Protein AF-A0A967A5Z7-F1 (afdb_monomer)

Mean predicted aligned error: 4.68 Å

Structure (mmCIF, N/CA/C/O backbone):
data_AF-A0A967A5Z7-F1
#
_entry.id   AF-A0A967A5Z7-F1
#
loop_
_atom_site.group_PDB
_atom_site.id
_atom_site.type_symbol
_atom_site.label_atom_id
_atom_site.label_alt_id
_atom_site.label_comp_id
_atom_site.label_asym_id
_atom_site.label_entity_id
_atom_site.label_seq_id
_atom_site.pdbx_PDB_ins_code
_atom_site.Cartn_x
_atom_site.Cartn_y
_atom_site.Cartn_z
_atom_site.occupancy
_atom_site.B_iso_or_equiv
_atom_site.auth_seq_id
_atom_site.auth_comp_id
_atom_site.auth_asym_id
_atom_site.auth_atom_id
_atom_site.pdbx_PDB_model_num
ATOM 1 N N . MET A 1 1 ? -5.775 8.550 -1.256 1.00 71.62 1 MET A N 1
ATOM 2 C CA . MET A 1 1 ? -5.496 9.718 -2.131 1.00 71.62 1 MET A CA 1
ATOM 3 C C . MET A 1 1 ? -6.240 9.570 -3.456 1.00 71.62 1 MET A C 1
ATOM 5 O O . MET A 1 1 ? -6.875 8.542 -3.654 1.00 71.62 1 MET A O 1
ATOM 9 N N . ALA A 1 2 ? -6.219 10.572 -4.345 1.00 85.00 2 ALA A N 1
ATOM 10 C CA . ALA A 1 2 ? -6.749 10.389 -5.697 1.00 85.00 2 ALA A CA 1
ATOM 11 C C . ALA A 1 2 ? -5.821 9.444 -6.473 1.00 85.00 2 ALA A C 1
ATOM 13 O O . ALA A 1 2 ? -4.647 9.745 -6.665 1.00 85.00 2 ALA A O 1
ATOM 14 N N . THR A 1 3 ? -6.349 8.295 -6.881 1.00 93.69 3 THR A N 1
ATOM 15 C CA . THR A 1 3 ? -5.634 7.295 -7.673 1.00 93.69 3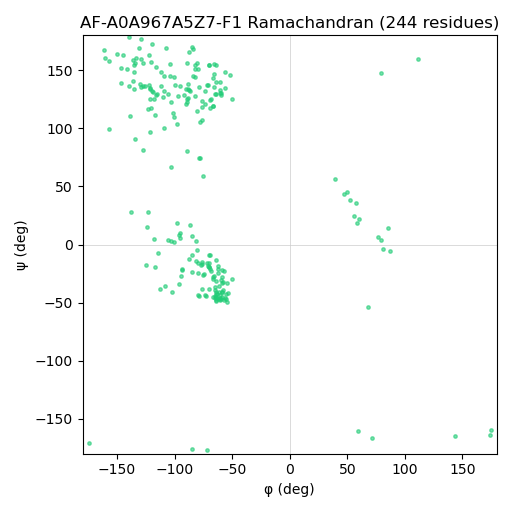 THR A CA 1
ATOM 16 C C . THR A 1 3 ? -6.353 7.129 -9.000 1.00 93.69 3 THR A C 1
ATOM 18 O O . THR A 1 3 ? -7.573 6.952 -9.024 1.00 93.69 3 THR A O 1
ATOM 21 N N . GLN A 1 4 ? -5.610 7.177 -10.102 1.00 97.94 4 GLN A N 1
ATOM 22 C CA . GLN A 1 4 ? -6.158 6.924 -11.428 1.00 97.94 4 GLN A CA 1
ATOM 23 C C . GLN A 1 4 ? -6.057 5.434 -11.755 1.00 97.94 4 GLN A C 1
ATOM 25 O O . GLN A 1 4 ? -4.967 4.870 -11.798 1.00 97.94 4 GLN A O 1
ATOM 30 N N . TRP A 1 5 ? -7.189 4.785 -12.021 1.00 98.12 5 TRP A N 1
ATOM 31 C CA . TRP A 1 5 ? -7.183 3.414 -12.522 1.00 98.12 5 TRP A CA 1
ATOM 32 C C . TRP A 1 5 ? -6.805 3.392 -14.008 1.00 98.12 5 TRP A C 1
ATOM 34 O O . TRP A 1 5 ? -7.516 3.952 -14.842 1.00 98.12 5 TRP A O 1
ATOM 44 N N . ILE A 1 6 ? -5.697 2.726 -14.329 1.00 98.44 6 ILE A N 1
ATOM 45 C CA . ILE A 1 6 ? -5.220 2.494 -15.700 1.00 98.44 6 ILE A CA 1
ATOM 46 C C . ILE A 1 6 ? -5.545 1.066 -16.144 1.00 98.44 6 ILE A C 1
ATOM 48 O O . ILE A 1 6 ? -5.993 0.852 -17.270 1.00 98.44 6 ILE A O 1
ATOM 52 N N . GLY A 1 7 ? -5.370 0.100 -15.236 1.00 98.12 7 GLY A N 1
ATOM 53 C CA . GLY A 1 7 ? -5.576 -1.323 -15.495 1.00 98.12 7 GLY A CA 1
ATOM 54 C C . GLY A 1 7 ? -4.414 -1.993 -16.240 1.00 98.12 7 GLY A C 1
ATOM 55 O O . GLY A 1 7 ? -3.747 -1.389 -17.076 1.00 98.12 7 GLY A O 1
ATOM 56 N N . SER A 1 8 ? -4.188 -3.271 -15.941 1.00 98.50 8 SER A N 1
ATOM 57 C CA . SER A 1 8 ? -3.267 -4.153 -16.660 1.00 98.50 8 SER A CA 1
ATOM 58 C C . SER A 1 8 ? -3.885 -5.548 -16.819 1.00 98.50 8 SER A C 1
ATOM 60 O O . SER A 1 8 ? -4.456 -6.070 -15.854 1.00 98.50 8 SER A O 1
ATOM 62 N N . PRO A 1 9 ? -3.779 -6.169 -18.009 1.00 98.06 9 PRO A N 1
ATOM 63 C CA . PRO A 1 9 ? -4.166 -7.563 -18.209 1.00 98.06 9 PRO A CA 1
ATOM 64 C C . PRO A 1 9 ? -3.138 -8.556 -17.636 1.00 98.06 9 PRO A C 1
ATOM 66 O O . PRO A 1 9 ? -3.481 -9.712 -17.409 1.00 98.06 9 PRO A O 1
ATOM 69 N N . ASN A 1 10 ? -1.906 -8.116 -17.356 1.00 98.25 10 ASN A N 1
ATOM 70 C CA . ASN A 1 10 ? -0.804 -8.947 -16.864 1.00 98.25 10 ASN A CA 1
ATOM 71 C C . ASN A 1 10 ? -0.940 -9.217 -15.362 1.00 98.25 10 ASN A C 1
ATOM 73 O O . ASN A 1 10 ? -0.261 -8.594 -14.546 1.00 98.25 10 ASN A O 1
ATOM 77 N N . ARG A 1 11 ? -1.870 -10.084 -14.974 1.00 98.38 11 ARG A N 1
ATOM 78 C CA . ARG A 1 11 ? -2.146 -10.406 -13.571 1.00 98.38 11 ARG A CA 1
ATOM 79 C C . ARG A 1 11 ? -2.810 -11.764 -13.432 1.00 98.38 11 ARG A C 1
ATOM 81 O O . ARG A 1 11 ? -3.538 -12.191 -14.326 1.00 98.38 11 ARG A O 1
ATOM 88 N N . ASP A 1 12 ? -2.692 -12.343 -12.246 1.00 98.31 12 ASP A N 1
ATOM 89 C CA . ASP A 1 12 ? -3.537 -13.463 -11.835 1.00 98.31 12 ASP A CA 1
ATOM 90 C C . ASP A 1 12 ? -4.661 -12.971 -10.926 1.00 98.31 12 ASP A C 1
ATOM 92 O O . ASP A 1 12 ? -4.481 -12.053 -10.119 1.00 98.31 12 ASP A O 1
ATOM 96 N N . LYS A 1 13 ? -5.840 -13.585 -11.052 1.00 98.00 13 LYS A N 1
ATOM 97 C CA . LYS A 1 13 ? -6.957 -13.312 -10.148 1.00 98.00 13 LYS A CA 1
ATOM 98 C C . LYS A 1 13 ? -6.682 -13.956 -8.791 1.00 98.00 13 LYS A C 1
ATOM 100 O O . LYS A 1 13 ? -6.409 -15.149 -8.714 1.00 98.00 13 LYS A O 1
ATOM 105 N N . GLY A 1 14 ? -6.861 -13.198 -7.718 1.00 98.12 14 GLY A N 1
ATOM 106 C CA . GLY A 1 14 ? -6.538 -13.647 -6.374 1.00 98.12 14 GLY A CA 1
ATOM 107 C C . GLY A 1 14 ? -5.032 -13.739 -6.132 1.00 98.12 14 GLY A C 1
ATOM 108 O O . GLY A 1 14 ? -4.214 -13.205 -6.880 1.00 98.12 14 GLY A O 1
ATOM 109 N N . ARG A 1 15 ? -4.679 -14.403 -5.030 1.00 98.00 15 ARG A N 1
ATOM 110 C CA . ARG A 1 15 ? -3.318 -14.472 -4.480 1.00 98.00 15 ARG A CA 1
ATOM 111 C C . ARG A 1 15 ? -2.944 -15.870 -3.997 1.00 98.00 15 ARG A C 1
ATOM 113 O O . ARG A 1 15 ? -2.192 -16.004 -3.043 1.00 98.00 15 ARG A O 1
ATOM 120 N N . GLU A 1 16 ? -3.526 -16.914 -4.589 1.00 97.19 16 GLU A N 1
ATOM 121 C CA . GLU A 1 16 ? -3.243 -18.314 -4.215 1.00 97.19 16 GLU A CA 1
ATOM 122 C C . GLU A 1 16 ? -3.392 -18.598 -2.702 1.00 97.19 16 GLU A C 1
ATOM 124 O O . GLU A 1 16 ? -2.604 -19.312 -2.091 1.00 97.19 16 GLU A O 1
ATOM 129 N N . GLY A 1 17 ? -4.398 -17.990 -2.062 1.00 96.44 17 GLY A N 1
ATOM 130 C CA . GLY A 1 17 ? -4.647 -18.130 -0.619 1.00 96.44 17 GLY A CA 1
ATOM 131 C C . GLY A 1 17 ? -3.778 -17.246 0.286 1.00 96.44 17 GLY A C 1
ATOM 132 O O . GLY A 1 17 ? -4.010 -17.213 1.495 1.00 96.44 17 GLY A O 1
ATOM 133 N N . TYR A 1 18 ? -2.830 -16.494 -0.275 1.00 97.69 18 TYR A N 1
ATOM 134 C CA . TYR A 1 18 ? -2.053 -15.487 0.443 1.00 97.69 18 TYR A CA 1
ATOM 135 C C . TYR A 1 18 ? -2.784 -14.142 0.509 1.00 97.69 18 TYR A C 1
ATOM 137 O O . TYR A 1 18 ? -3.790 -13.890 -0.159 1.00 97.69 18 TYR A O 1
ATOM 145 N N . LYS A 1 19 ? -2.234 -13.247 1.326 1.00 96.69 19 LYS A N 1
ATOM 146 C CA . LYS A 1 19 ? -2.587 -11.829 1.385 1.00 96.69 19 LYS A CA 1
ATOM 147 C C . LYS A 1 19 ? -1.308 -10.992 1.296 1.00 96.69 19 LYS A C 1
ATOM 149 O O . LYS A 1 19 ? -0.236 -11.516 1.597 1.00 96.69 19 LYS A O 1
ATOM 154 N N . PRO A 1 20 ? -1.396 -9.711 0.917 1.00 98.12 20 PRO A N 1
ATOM 155 C CA . PRO A 1 20 ? -0.302 -8.769 1.080 1.00 98.12 20 PRO A CA 1
ATOM 156 C C . PRO A 1 20 ? 0.268 -8.780 2.499 1.00 98.12 20 PRO A C 1
ATOM 158 O O . PRO A 1 20 ? -0.452 -8.597 3.480 1.00 98.12 20 PRO A O 1
ATOM 161 N N . GLU A 1 21 ? 1.574 -8.993 2.579 1.00 97.94 21 GLU A N 1
ATOM 162 C CA . GLU A 1 21 ? 2.358 -8.968 3.813 1.00 97.94 21 GLU A CA 1
ATOM 163 C C . GLU A 1 21 ? 3.530 -7.988 3.713 1.00 97.94 21 GLU A C 1
ATOM 165 O O . GLU A 1 21 ? 4.058 -7.585 4.738 1.00 97.94 21 GLU A O 1
ATOM 170 N N . ALA A 1 22 ? 3.927 -7.574 2.507 1.00 98.56 22 ALA A N 1
ATOM 171 C CA . ALA A 1 22 ? 4.991 -6.601 2.290 1.00 98.56 22 ALA A CA 1
ATOM 172 C C . ALA A 1 22 ? 4.76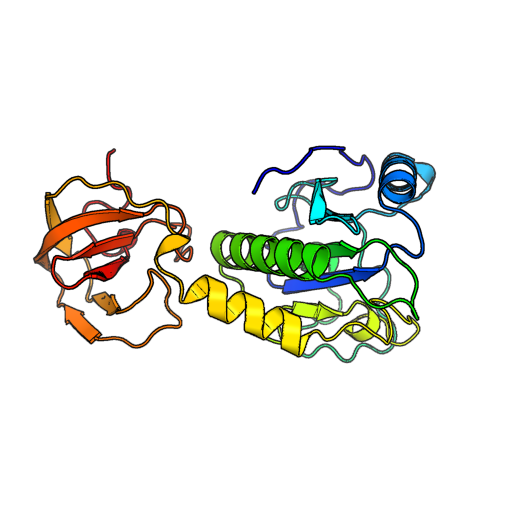7 -5.783 1.010 1.00 98.56 22 ALA A C 1
ATOM 174 O O . ALA A 1 22 ? 3.973 -6.144 0.138 1.00 98.56 22 ALA A O 1
ATOM 175 N N . ILE A 1 23 ? 5.486 -4.674 0.896 1.00 98.88 23 ILE A N 1
ATOM 176 C CA . ILE A 1 23 ? 5.502 -3.763 -0.238 1.00 98.88 23 ILE A CA 1
ATOM 177 C C . ILE A 1 23 ? 6.906 -3.783 -0.841 1.00 98.88 23 ILE A C 1
ATOM 179 O O . ILE A 1 23 ? 7.899 -3.609 -0.136 1.00 98.88 23 ILE A O 1
ATOM 183 N N . VAL A 1 24 ? 6.986 -3.988 -2.153 1.00 98.75 24 VAL A N 1
ATOM 184 C CA . VAL A 1 24 ? 8.228 -3.940 -2.921 1.00 98.75 24 VAL A CA 1
ATOM 185 C C . VAL A 1 24 ? 8.271 -2.625 -3.681 1.00 98.75 24 VAL A C 1
ATOM 187 O O . VAL A 1 24 ? 7.381 -2.310 -4.471 1.00 98.75 24 VAL A O 1
ATOM 190 N N . ILE A 1 25 ? 9.322 -1.859 -3.432 1.00 98.69 25 ILE A N 1
ATOM 191 C CA . ILE A 1 25 ? 9.622 -0.599 -4.086 1.00 98.69 25 ILE A CA 1
ATOM 192 C C . ILE A 1 25 ? 10.438 -0.887 -5.341 1.00 98.69 25 ILE A C 1
ATOM 194 O O . ILE A 1 25 ? 11.488 -1.547 -5.297 1.00 98.69 25 ILE A O 1
ATOM 198 N N . HIS A 1 26 ? 9.938 -0.365 -6.454 1.00 98.56 26 HIS A N 1
ATOM 199 C CA . HIS A 1 26 ? 10.512 -0.500 -7.776 1.00 98.56 26 HIS A CA 1
ATOM 200 C C . HIS A 1 26 ? 10.817 0.849 -8.421 1.00 98.56 26 HIS A C 1
ATOM 202 O O . HIS A 1 26 ? 10.312 1.892 -8.000 1.00 98.56 26 HIS A O 1
ATOM 208 N N . ILE A 1 27 ? 11.650 0.798 -9.457 1.00 97.88 27 ILE A N 1
ATOM 209 C CA . ILE A 1 27 ? 11.885 1.891 -10.387 1.00 97.88 27 ILE A CA 1
ATOM 210 C C . ILE A 1 27 ? 11.536 1.427 -11.795 1.00 97.88 27 ILE A C 1
ATOM 212 O O . ILE A 1 27 ? 11.972 0.360 -12.226 1.00 97.88 27 ILE A O 1
ATOM 216 N N . MET A 1 28 ? 10.809 2.277 -12.516 1.00 96.44 28 MET A N 1
ATOM 217 C CA . MET A 1 28 ? 10.273 1.959 -13.839 1.00 96.44 28 MET A CA 1
ATOM 218 C C . MET A 1 28 ? 11.354 1.851 -14.924 1.00 96.44 28 MET A C 1
ATOM 220 O O . MET A 1 28 ? 11.085 1.319 -15.996 1.00 96.44 28 MET A O 1
ATOM 224 N N . GLU A 1 29 ? 12.547 2.417 -14.687 1.00 96.38 29 GLU A N 1
ATOM 225 C CA . GLU A 1 29 ? 13.568 2.679 -15.718 1.00 96.38 29 GLU A CA 1
ATOM 226 C C . GLU A 1 29 ? 12.976 3.414 -16.938 1.00 96.38 29 GLU A C 1
ATOM 228 O O . GLU A 1 29 ? 13.211 3.083 -18.102 1.00 96.38 29 GLU A O 1
ATOM 233 N N . GLY A 1 30 ? 12.164 4.436 -16.664 1.00 97.12 30 GLY A N 1
ATOM 234 C CA . GLY A 1 30 ? 11.334 5.091 -17.664 1.00 97.12 30 GLY A CA 1
ATOM 235 C C . GLY A 1 30 ? 10.407 6.144 -17.072 1.00 97.12 30 GLY A C 1
ATOM 236 O O . GLY A 1 30 ? 10.655 6.667 -15.985 1.00 97.12 30 GLY A O 1
ATOM 237 N N . THR A 1 31 ? 9.354 6.467 -17.822 1.00 98.44 31 THR A N 1
ATOM 238 C CA . THR A 1 31 ? 8.339 7.459 -17.446 1.00 98.44 31 THR A CA 1
ATOM 239 C C . THR A 1 31 ? 7.048 6.796 -16.990 1.00 98.44 31 THR A C 1
ATOM 241 O O . THR A 1 31 ? 6.734 5.698 -17.453 1.00 98.44 31 THR A O 1
ATOM 244 N N . LEU A 1 32 ? 6.246 7.486 -16.170 1.00 98.56 32 LEU A N 1
ATOM 245 C CA . LEU A 1 32 ? 4.939 6.974 -15.732 1.00 98.56 32 LEU A CA 1
ATOM 246 C C . LEU A 1 32 ? 4.044 6.624 -16.934 1.00 98.56 32 LEU A C 1
ATOM 248 O O . LEU A 1 32 ? 3.513 5.522 -17.028 1.00 98.56 32 LEU A O 1
ATOM 252 N N . LYS A 1 33 ? 3.984 7.518 -17.929 1.00 98.31 33 LYS A N 1
ATOM 253 C CA . LYS A 1 33 ? 3.247 7.297 -19.184 1.00 98.31 33 LYS A CA 1
ATOM 254 C C . LYS A 1 33 ? 3.776 6.104 -19.992 1.00 98.31 33 LYS A C 1
ATOM 256 O O . LYS A 1 33 ? 3.006 5.422 -20.669 1.00 98.31 33 LYS A O 1
ATOM 261 N N . GLY A 1 34 ? 5.090 5.879 -19.979 1.00 98.50 34 GLY A N 1
ATOM 262 C CA . GLY A 1 34 ? 5.702 4.717 -20.621 1.00 98.50 34 GLY A CA 1
ATOM 263 C C . GLY A 1 34 ? 5.252 3.422 -19.949 1.00 98.50 34 GLY A C 1
ATOM 264 O O . GLY A 1 34 ? 4.810 2.499 -20.632 1.00 98.50 34 GLY A O 1
ATOM 265 N N . THR A 1 35 ? 5.270 3.402 -18.618 1.00 98.56 35 THR A N 1
ATOM 266 C CA . THR A 1 35 ? 4.783 2.291 -17.793 1.00 98.56 35 THR A CA 1
ATOM 267 C C . THR A 1 35 ? 3.294 2.022 -18.015 1.00 98.56 35 THR A C 1
ATOM 269 O O . THR A 1 35 ? 2.919 0.864 -18.195 1.00 98.56 35 THR A O 1
ATOM 272 N N . ASP A 1 36 ? 2.458 3.062 -18.138 1.00 98.56 36 ASP A N 1
ATOM 273 C CA . ASP A 1 36 ? 1.037 2.912 -18.488 1.00 98.56 36 ASP A CA 1
ATOM 274 C C . ASP A 1 36 ? 0.831 2.146 -19.794 1.00 98.56 36 ASP A C 1
ATOM 276 O O . ASP A 1 36 ? -0.100 1.351 -19.923 1.00 98.56 36 ASP A O 1
ATOM 280 N N . ALA A 1 37 ? 1.645 2.436 -20.811 1.00 98.38 37 ALA A N 1
ATOM 281 C CA . ALA A 1 37 ? 1.579 1.742 -22.089 1.00 98.38 37 ALA A CA 1
ATOM 282 C C . ALA A 1 37 ? 2.132 0.315 -21.974 1.00 98.38 37 ALA A C 1
ATOM 284 O O . ALA A 1 37 ? 1.505 -0.619 -22.470 1.00 98.38 37 ALA A O 1
ATOM 285 N N . TRP A 1 38 ? 3.268 0.146 -21.292 1.00 98.50 38 TRP A N 1
ATOM 286 C CA . TRP A 1 38 ? 3.952 -1.137 -21.161 1.00 98.50 38 TRP A CA 1
ATOM 287 C C . TRP A 1 38 ? 3.118 -2.166 -20.397 1.00 98.50 38 TRP A C 1
ATOM 289 O O . TRP A 1 38 ? 2.885 -3.259 -20.901 1.00 98.50 38 TRP A O 1
ATOM 299 N N . PHE A 1 39 ? 2.572 -1.802 -19.235 1.00 98.62 39 PHE A N 1
ATOM 300 C CA . PHE A 1 39 ? 1.769 -2.719 -18.423 1.00 98.62 39 PHE A CA 1
ATOM 301 C C . PHE A 1 39 ? 0.411 -3.056 -19.039 1.00 98.62 39 PHE A C 1
ATOM 303 O O . PHE A 1 39 ? -0.166 -4.079 -18.675 1.00 98.62 39 PHE A O 1
ATOM 310 N N . ARG A 1 40 ? -0.104 -2.257 -19.983 1.00 97.94 40 ARG A N 1
ATOM 311 C CA . ARG A 1 40 ? -1.309 -2.604 -20.759 1.00 97.94 40 ARG A CA 1
ATOM 312 C C . ARG A 1 40 ? -1.032 -3.546 -21.930 1.00 97.94 40 ARG A C 1
ATOM 314 O O . ARG A 1 40 ? -1.981 -4.097 -22.475 1.00 97.94 40 ARG A O 1
ATOM 321 N N . ASN A 1 41 ? 0.230 -3.735 -22.313 1.00 98.06 41 ASN A N 1
ATOM 322 C CA . ASN A 1 41 ? 0.604 -4.702 -23.335 1.00 98.06 41 ASN A CA 1
ATOM 323 C C . ASN A 1 41 ? 0.675 -6.112 -22.727 1.00 98.06 41 ASN A C 1
ATOM 325 O O . ASN A 1 41 ? 1.549 -6.379 -21.902 1.00 98.06 41 ASN A O 1
ATOM 329 N N . GLU A 1 42 ? -0.207 -7.016 -23.152 1.00 96.56 42 GLU A N 1
ATOM 330 C CA . GLU A 1 42 ? -0.223 -8.430 -22.734 1.00 96.56 42 GLU A CA 1
ATOM 331 C C . GLU A 1 42 ? 1.096 -9.152 -23.040 1.00 96.56 42 GLU A C 1
ATOM 333 O O . GLU A 1 42 ? 1.537 -10.002 -22.272 1.00 96.56 42 GLU A O 1
ATOM 338 N N . GLU A 1 43 ? 1.788 -8.770 -24.115 1.00 97.75 43 GLU A N 1
ATOM 339 C CA . GLU A 1 43 ? 3.065 -9.387 -24.487 1.00 97.75 43 GLU A CA 1
ATOM 340 C C . GLU A 1 43 ? 4.213 -9.002 -23.544 1.00 97.75 43 GLU A C 1
ATOM 342 O O . GLU A 1 43 ? 5.256 -9.655 -23.546 1.00 97.75 43 GLU A O 1
ATOM 347 N N . SER A 1 44 ? 4.049 -7.951 -22.728 1.00 97.44 44 SER A N 1
ATOM 348 C CA . SER A 1 44 ? 5.093 -7.536 -21.785 1.00 97.44 44 SER A CA 1
ATOM 349 C C . SER A 1 44 ? 5.328 -8.563 -20.676 1.00 97.44 44 SER A C 1
ATOM 351 O O . SER A 1 44 ? 6.444 -8.652 -20.162 1.00 97.44 44 SER A O 1
ATOM 353 N N . GLY A 1 45 ? 4.290 -9.319 -20.288 1.00 97.50 45 GLY A N 1
ATOM 354 C CA . GLY A 1 45 ? 4.361 -10.314 -19.217 1.00 97.50 45 GLY A CA 1
ATOM 355 C C . GLY A 1 45 ? 4.753 -9.744 -17.849 1.00 97.50 45 GLY A C 1
ATOM 356 O O . GLY A 1 45 ? 5.250 -10.489 -17.004 1.00 97.50 45 GLY A O 1
ATOM 357 N N . VAL A 1 46 ? 4.567 -8.438 -17.618 1.00 97.94 46 VAL A N 1
ATOM 358 C CA . VAL A 1 46 ? 4.926 -7.758 -16.362 1.00 97.94 46 VAL A CA 1
ATOM 359 C C . VAL A 1 46 ? 3.884 -6.717 -15.963 1.00 97.94 46 VAL A C 1
ATOM 361 O O . VAL A 1 46 ? 3.210 -6.118 -16.801 1.00 97.94 46 VAL A O 1
ATOM 364 N N . SER A 1 47 ? 3.765 -6.482 -14.660 1.00 98.75 47 SER A N 1
ATOM 365 C CA . SER A 1 47 ? 2.913 -5.438 -14.086 1.00 98.75 47 SER A CA 1
ATOM 366 C C . SER A 1 47 ? 3.332 -5.132 -12.656 1.00 98.75 47 SER A C 1
ATOM 368 O O . SER A 1 47 ? 4.044 -5.913 -12.033 1.00 98.75 47 SER A O 1
ATOM 370 N N . ALA A 1 48 ? 2.826 -4.032 -12.107 1.00 98.81 48 ALA A N 1
ATOM 371 C CA . ALA A 1 48 ? 2.850 -3.734 -10.680 1.00 98.81 48 ALA A CA 1
ATOM 372 C C . ALA A 1 48 ? 1.443 -3.353 -10.202 1.00 98.81 48 ALA A C 1
ATOM 374 O O . ALA A 1 48 ? 0.506 -3.281 -10.995 1.00 98.81 48 ALA A O 1
ATOM 375 N N . HIS A 1 49 ? 1.270 -3.107 -8.905 1.00 98.88 49 HIS A N 1
ATOM 376 C CA . HIS A 1 49 ? -0.031 -2.668 -8.395 1.00 98.88 49 HIS A CA 1
ATOM 377 C C . HIS A 1 49 ? -0.228 -1.183 -8.667 1.00 98.88 49 HIS A C 1
ATOM 379 O O . HIS A 1 49 ? -1.279 -0.788 -9.172 1.00 98.88 49 HIS A O 1
ATOM 385 N N . TYR A 1 50 ? 0.813 -0.389 -8.415 1.00 98.94 50 TYR A N 1
ATOM 386 C CA . TYR A 1 50 ? 0.783 1.056 -8.579 1.00 98.94 50 TYR A CA 1
ATOM 387 C C . TYR A 1 50 ? 2.018 1.581 -9.306 1.00 98.94 50 TYR A C 1
ATOM 389 O O . TYR A 1 50 ? 3.079 0.958 -9.280 1.00 98.94 50 TYR A O 1
ATOM 397 N N . GLY A 1 51 ? 1.866 2.750 -9.922 1.00 98.81 51 GLY A N 1
ATOM 398 C CA . GLY A 1 51 ? 2.940 3.563 -10.477 1.00 98.81 51 GLY A CA 1
ATOM 399 C C . GLY A 1 51 ? 2.857 4.985 -9.936 1.00 98.81 51 GLY A C 1
ATOM 400 O O . GLY A 1 51 ? 1.761 5.537 -9.860 1.00 98.81 51 GLY A O 1
ATOM 401 N N . ILE A 1 52 ? 3.998 5.555 -9.560 1.00 98.81 52 ILE A N 1
ATOM 402 C CA . ILE A 1 52 ? 4.113 6.893 -8.989 1.00 98.81 52 ILE A CA 1
ATOM 403 C C . ILE A 1 52 ? 4.962 7.769 -9.917 1.00 98.81 52 ILE A C 1
ATOM 405 O O . ILE A 1 52 ? 6.077 7.395 -10.287 1.00 98.81 52 ILE A O 1
ATOM 409 N N . GLY A 1 53 ? 4.409 8.914 -10.317 1.00 98.44 53 GLY A N 1
ATOM 410 C CA . GLY A 1 53 ? 5.062 9.904 -11.175 1.00 98.44 53 GLY A CA 1
ATOM 411 C C . GLY A 1 53 ? 5.888 10.924 -10.396 1.00 98.44 53 GLY A C 1
ATOM 412 O O . GLY A 1 53 ? 5.747 11.080 -9.179 1.00 98.44 53 GLY A O 1
ATOM 413 N N . LYS A 1 54 ? 6.746 11.663 -11.106 1.00 97.94 54 LYS A N 1
ATOM 414 C CA . LYS A 1 54 ? 7.628 12.673 -10.492 1.00 97.94 54 LYS A CA 1
ATOM 415 C C . LYS A 1 54 ? 6.884 13.829 -9.813 1.00 97.94 54 LYS A C 1
ATOM 417 O O . LYS A 1 54 ? 7.460 14.446 -8.920 1.00 97.94 54 LYS A O 1
ATOM 422 N N . ALA A 1 55 ? 5.645 14.137 -10.198 1.00 97.62 55 ALA A N 1
ATOM 423 C CA . ALA A 1 55 ? 4.842 15.170 -9.540 1.00 97.62 55 ALA A CA 1
ATOM 424 C C . ALA A 1 55 ? 3.905 14.596 -8.457 1.00 97.62 55 ALA A C 1
ATOM 426 O O . ALA A 1 55 ? 3.061 15.320 -7.929 1.00 97.62 55 ALA A O 1
ATOM 427 N N . GLY A 1 56 ? 4.072 13.318 -8.097 1.00 97.88 56 GLY A N 1
ATOM 428 C CA . GLY A 1 56 ? 3.260 12.634 -7.093 1.00 97.88 56 GLY A CA 1
ATOM 429 C C . GLY A 1 56 ? 1.957 12.048 -7.643 1.00 97.88 56 GLY A C 1
ATOM 430 O O . GLY A 1 56 ? 1.073 11.689 -6.864 1.00 97.88 56 GLY A O 1
ATOM 431 N N . GLU A 1 57 ? 1.812 11.944 -8.968 1.00 98.38 57 GLU A N 1
ATOM 432 C CA . GLU A 1 57 ? 0.700 11.227 -9.590 1.00 98.38 57 GLU A CA 1
ATOM 433 C C . GLU A 1 57 ? 0.718 9.758 -9.168 1.00 98.38 57 GLU A C 1
ATOM 435 O O . GLU A 1 57 ? 1.781 9.146 -9.112 1.00 98.38 57 GLU A O 1
ATOM 440 N N . ILE A 1 58 ? -0.454 9.173 -8.906 1.00 98.75 58 ILE A N 1
ATOM 441 C CA . ILE A 1 58 ? -0.577 7.751 -8.570 1.00 98.75 58 ILE A CA 1
ATOM 442 C C . ILE A 1 58 ? -1.522 7.081 -9.557 1.00 98.75 58 ILE A C 1
ATOM 444 O O . ILE A 1 58 ? -2.723 7.368 -9.594 1.00 98.75 58 ILE A O 1
ATOM 448 N N . HIS A 1 59 ? -0.978 6.139 -10.315 1.00 98.75 59 HIS A N 1
ATOM 449 C CA . HIS A 1 59 ? -1.713 5.252 -11.203 1.00 98.75 59 HIS A CA 1
ATOM 450 C C . HIS A 1 59 ? -1.831 3.862 -10.577 1.00 98.75 59 HIS A C 1
ATOM 452 O O . HIS A 1 59 ? -0.913 3.402 -9.901 1.00 98.75 59 HIS A O 1
ATOM 458 N N . GLN A 1 60 ? -2.950 3.179 -10.809 1.00 98.81 60 GLN A N 1
ATOM 459 C CA . GLN A 1 60 ? -3.175 1.801 -10.377 1.00 98.81 60 GLN A CA 1
ATOM 460 C C . GLN A 1 60 ? -3.427 0.891 -11.578 1.00 98.81 60 GLN A C 1
ATOM 462 O O . GLN A 1 60 ? -4.256 1.190 -12.442 1.00 98.81 60 GLN A O 1
ATOM 467 N N . TYR A 1 61 ? -2.733 -0.243 -11.609 1.00 98.75 61 TYR A N 1
ATOM 468 C CA . TYR A 1 61 ? -2.797 -1.206 -12.710 1.00 98.75 61 TYR A CA 1
ATOM 469 C C . TYR A 1 61 ? -3.447 -2.523 -12.293 1.00 98.75 61 TYR A C 1
ATOM 471 O O . TYR A 1 61 ? -4.218 -3.103 -13.056 1.00 98.75 61 TYR A O 1
ATOM 479 N N . VAL A 1 62 ? -3.164 -2.987 -11.074 1.00 98.81 62 VAL A N 1
ATOM 480 C CA . VAL A 1 62 ? -3.697 -4.239 -10.528 1.00 98.81 62 VAL A CA 1
ATOM 481 C C . VAL A 1 62 ? -4.298 -3.967 -9.150 1.00 98.81 62 VAL A C 1
ATOM 483 O O . VAL A 1 62 ? -3.726 -3.245 -8.331 1.00 98.81 62 VAL A O 1
ATOM 486 N N . GLY A 1 63 ? -5.487 -4.519 -8.899 1.00 98.44 63 GLY A N 1
ATOM 487 C CA . GLY A 1 63 ? -6.137 -4.435 -7.592 1.00 98.44 63 GLY A CA 1
ATOM 488 C C . GLY A 1 63 ? -5.345 -5.214 -6.544 1.00 98.44 63 GLY A C 1
ATOM 489 O O . GLY A 1 63 ? -4.821 -6.280 -6.837 1.00 98.44 63 GLY A O 1
ATOM 490 N N . GLU A 1 64 ? -5.276 -4.711 -5.312 1.00 98.31 64 GLU A N 1
ATOM 491 C CA . GLU A 1 64 ? -4.459 -5.316 -4.245 1.00 98.31 64 GLU A CA 1
ATOM 492 C C . GLU A 1 64 ? -4.898 -6.746 -3.869 1.00 98.31 64 GLU A C 1
ATOM 494 O O . GLU A 1 64 ? -4.107 -7.508 -3.319 1.00 98.31 64 GLU A O 1
ATOM 499 N N . SER A 1 65 ? -6.144 -7.129 -4.176 1.00 97.62 65 SER A N 1
ATOM 500 C CA . SER A 1 65 ? -6.672 -8.490 -3.996 1.00 97.62 65 SER A CA 1
ATOM 501 C C . SER A 1 65 ? -6.195 -9.496 -5.047 1.00 97.62 65 SER A C 1
ATOM 503 O O . SER A 1 65 ? -6.375 -10.696 -4.855 1.00 97.62 65 SER A O 1
ATOM 505 N N . ASP A 1 66 ? -5.635 -9.013 -6.153 1.00 98.69 66 ASP A N 1
ATOM 506 C CA . ASP A 1 66 ? -5.121 -9.807 -7.265 1.00 98.69 66 ASP A CA 1
ATOM 507 C C . ASP A 1 66 ? -3.581 -9.767 -7.270 1.00 98.69 66 ASP A C 1
ATOM 509 O O . ASP A 1 66 ? -2.958 -9.006 -6.523 1.00 98.69 66 ASP A O 1
ATOM 513 N N . THR A 1 67 ? -2.956 -10.612 -8.086 1.00 98.75 67 THR A N 1
ATOM 514 C CA . THR A 1 67 ? -1.496 -10.755 -8.141 1.00 98.75 67 THR A CA 1
ATOM 515 C C . THR A 1 67 ? -0.929 -10.009 -9.346 1.00 98.75 67 THR A C 1
ATOM 517 O O . THR A 1 67 ? -1.147 -10.423 -10.483 1.00 98.75 67 THR A O 1
ATOM 520 N N . ALA A 1 68 ? -0.163 -8.939 -9.110 1.00 98.81 68 ALA A N 1
ATOM 521 C CA . ALA A 1 68 ? 0.672 -8.316 -10.144 1.00 98.81 68 ALA A CA 1
ATOM 522 C C . ALA A 1 68 ? 1.993 -9.081 -10.349 1.00 98.81 68 ALA A C 1
ATOM 524 O O . ALA A 1 68 ? 2.495 -9.737 -9.436 1.00 98.81 68 ALA A O 1
ATOM 525 N N . TRP A 1 69 ? 2.601 -8.956 -11.525 1.00 98.44 69 TRP A N 1
ATOM 526 C CA . TRP A 1 69 ? 3.803 -9.695 -11.919 1.00 98.44 69 TRP A CA 1
ATOM 527 C C . TRP A 1 69 ? 5.067 -8.820 -11.854 1.00 98.44 69 TRP A C 1
ATOM 529 O O . TRP A 1 69 ? 5.679 -8.530 -12.881 1.00 98.44 69 TRP A O 1
ATOM 539 N N . HIS A 1 70 ? 5.470 -8.401 -10.646 1.00 98.12 70 HIS A N 1
ATOM 540 C CA . HIS A 1 70 ? 6.533 -7.392 -10.450 1.00 98.12 70 HIS A CA 1
ATOM 541 C C . HIS A 1 70 ? 7.858 -7.950 -9.902 1.00 98.12 70 HIS A C 1
ATOM 543 O O . HIS A 1 70 ? 8.937 -7.493 -10.278 1.00 98.12 70 HIS A O 1
ATOM 549 N N . ALA A 1 71 ? 7.826 -8.952 -9.018 1.00 95.06 71 ALA A N 1
ATOM 550 C CA . ALA A 1 71 ? 9.028 -9.434 -8.334 1.00 95.06 71 ALA A CA 1
ATOM 551 C C . ALA A 1 71 ? 9.940 -10.285 -9.242 1.00 95.06 71 ALA A C 1
ATOM 553 O O . ALA A 1 71 ? 11.159 -10.333 -9.048 1.00 95.06 71 ALA A O 1
ATOM 554 N N . GLY A 1 72 ? 9.374 -10.928 -10.267 1.00 89.69 72 GLY A N 1
ATOM 555 C CA . GLY A 1 72 ? 10.085 -11.865 -11.138 1.00 89.69 72 GLY A CA 1
ATOM 556 C C . GLY A 1 72 ? 10.686 -13.058 -10.376 1.00 89.69 72 GLY A C 1
ATOM 557 O O . GLY A 1 72 ? 10.285 -13.386 -9.263 1.00 89.69 72 GLY A O 1
ATOM 558 N N . ARG A 1 73 ? 11.670 -13.730 -10.985 1.00 90.38 73 ARG A N 1
ATOM 559 C CA . ARG A 1 73 ? 12.401 -14.840 -10.348 1.00 90.38 73 ARG A CA 1
ATOM 560 C C . ARG A 1 73 ? 13.323 -14.332 -9.235 1.00 90.38 73 ARG A C 1
ATOM 562 O O . ARG A 1 73 ? 14.059 -13.386 -9.471 1.00 90.38 73 ARG A O 1
ATOM 569 N N . MET A 1 74 ? 13.367 -15.020 -8.096 1.00 93.25 74 MET A N 1
ATOM 570 C CA . MET A 1 74 ? 14.315 -14.749 -7.004 1.00 93.25 74 MET A CA 1
ATOM 571 C C . MET A 1 74 ? 15.767 -15.030 -7.427 1.00 93.25 74 MET A C 1
ATOM 573 O O . MET A 1 74 ? 16.048 -16.067 -8.034 1.00 93.25 74 MET A O 1
ATOM 577 N N . VAL A 1 75 ? 16.693 -14.125 -7.094 1.00 95.12 75 VAL A N 1
ATOM 578 C CA . VAL A 1 75 ? 18.129 -14.250 -7.410 1.00 95.12 75 VAL A CA 1
ATOM 579 C C . VAL A 1 75 ? 18.938 -13.791 -6.200 1.00 95.12 75 VAL A C 1
ATOM 581 O O . VAL A 1 75 ? 18.915 -12.606 -5.884 1.00 95.12 75 VAL A O 1
ATOM 584 N N . ALA A 1 76 ? 19.611 -14.737 -5.530 1.00 95.00 76 ALA A N 1
ATOM 585 C CA . ALA A 1 76 ? 20.388 -14.524 -4.299 1.00 95.00 76 ALA A CA 1
ATOM 586 C C . ALA A 1 76 ? 19.720 -13.531 -3.314 1.00 95.00 76 ALA A C 1
ATOM 588 O O . ALA A 1 76 ? 20.304 -12.500 -2.977 1.00 95.00 76 ALA A O 1
ATOM 589 N N . PRO A 1 77 ? 18.469 -13.807 -2.898 1.00 96.00 77 PRO A N 1
ATOM 590 C CA . PRO A 1 77 ? 17.691 -12.867 -2.105 1.00 96.00 77 PRO A CA 1
ATOM 591 C C . PRO A 1 77 ? 18.307 -12.644 -0.721 1.00 96.00 77 PRO A C 1
ATOM 593 O O . PRO A 1 77 ? 18.854 -13.562 -0.111 1.00 96.00 77 PRO A O 1
ATOM 596 N N . THR A 1 78 ? 18.156 -11.427 -0.207 1.00 96.06 78 THR A N 1
ATOM 597 C CA . THR A 1 78 ? 18.595 -11.021 1.138 1.00 96.06 78 THR A CA 1
ATOM 598 C C . THR A 1 78 ? 17.425 -10.666 2.055 1.00 96.06 78 THR A C 1
ATOM 600 O O . THR A 1 78 ? 17.618 -10.449 3.252 1.00 96.06 78 THR A O 1
ATOM 603 N N . TRP A 1 79 ? 16.203 -10.618 1.518 1.00 97.25 79 TRP A N 1
ATOM 604 C CA . TRP A 1 79 ? 15.007 -10.311 2.287 1.00 97.25 79 TRP A CA 1
ATOM 605 C C . TRP A 1 79 ? 14.674 -11.406 3.311 1.00 97.25 79 TRP A C 1
ATOM 607 O O . TRP A 1 79 ? 14.377 -12.546 2.956 1.00 97.25 79 TRP A O 1
ATOM 617 N N . ARG A 1 80 ? 14.658 -11.038 4.599 1.00 96.00 80 ARG A N 1
ATOM 618 C CA . ARG A 1 80 ? 14.495 -11.983 5.718 1.00 96.00 80 ARG A CA 1
ATOM 619 C C . ARG A 1 80 ? 13.130 -12.678 5.793 1.00 96.00 80 ARG A C 1
ATOM 621 O O . ARG A 1 80 ? 13.052 -13.765 6.351 1.00 96.00 80 ARG A O 1
ATOM 628 N N . LEU A 1 81 ? 12.065 -12.047 5.285 1.00 96.88 81 LEU A N 1
ATOM 629 C CA . LEU A 1 81 ? 10.697 -12.591 5.336 1.00 96.88 81 LEU A CA 1
ATOM 630 C C . LEU A 1 81 ? 10.305 -13.328 4.048 1.00 96.88 81 LEU A C 1
ATOM 632 O O . LEU A 1 81 ? 9.142 -13.710 3.870 1.00 96.88 81 LEU A O 1
ATOM 636 N N . LEU A 1 82 ? 11.265 -13.527 3.142 1.00 96.75 82 LEU A N 1
ATOM 637 C CA . LEU A 1 82 ? 11.059 -14.324 1.947 1.00 96.75 82 LEU A CA 1
ATOM 638 C C . LEU A 1 82 ? 10.678 -15.757 2.335 1.00 96.75 82 LEU A C 1
ATOM 640 O O . LEU A 1 82 ? 11.340 -16.397 3.153 1.00 96.75 82 LEU A O 1
ATOM 644 N N . LYS A 1 83 ? 9.608 -16.269 1.730 1.00 95.94 83 LYS A N 1
ATOM 645 C CA . LYS A 1 83 ? 9.130 -17.629 1.967 1.00 95.94 83 LYS A CA 1
ATOM 646 C C . LYS A 1 83 ? 9.827 -18.581 0.987 1.00 95.94 83 LYS A C 1
ATOM 648 O O . LYS A 1 83 ? 9.752 -18.334 -0.218 1.00 95.94 83 LYS A O 1
ATOM 653 N N . PRO A 1 84 ? 10.498 -19.645 1.464 1.00 92.25 84 PRO A N 1
ATOM 654 C CA . PRO A 1 84 ? 11.112 -20.637 0.585 1.00 92.25 84 PRO A CA 1
ATOM 655 C C . PRO A 1 84 ? 10.078 -21.242 -0.366 1.00 92.25 84 PRO A C 1
ATOM 657 O O . PRO A 1 84 ? 8.981 -21.580 0.069 1.00 92.25 84 PRO A O 1
ATOM 660 N N . ASP A 1 85 ? 10.430 -21.359 -1.647 1.00 90.81 85 ASP A N 1
ATOM 661 C CA . ASP A 1 85 ? 9.616 -21.993 -2.697 1.00 90.81 85 ASP A CA 1
ATOM 662 C C . ASP A 1 85 ? 8.211 -21.393 -2.920 1.00 90.81 85 ASP A C 1
ATOM 664 O O . ASP A 1 85 ? 7.358 -22.006 -3.560 1.00 90.81 85 ASP A O 1
ATOM 668 N N . VAL A 1 86 ? 7.969 -20.166 -2.450 1.00 96.31 86 VAL A N 1
ATOM 669 C CA . VAL A 1 86 ? 6.712 -19.433 -2.659 1.00 96.31 86 VAL A CA 1
ATOM 670 C C . VAL A 1 86 ? 6.965 -18.236 -3.568 1.00 96.31 86 VAL A C 1
ATOM 672 O O . VAL A 1 86 ? 7.935 -17.501 -3.388 1.00 96.31 86 VAL A O 1
ATOM 675 N N . ASN A 1 87 ? 6.077 -18.003 -4.538 1.00 97.12 87 ASN A N 1
ATOM 676 C CA . ASN A 1 87 ? 6.163 -16.835 -5.412 1.00 97.12 87 ASN A CA 1
ATOM 677 C C . ASN A 1 87 ? 5.926 -15.533 -4.610 1.00 97.12 87 ASN A C 1
ATOM 679 O O . ASN A 1 87 ? 4.822 -15.345 -4.090 1.00 97.12 87 ASN A O 1
ATOM 683 N N . PRO A 1 88 ? 6.898 -14.597 -4.546 1.00 97.81 88 PRO A N 1
ATOM 684 C CA . PRO A 1 88 ? 6.750 -13.347 -3.798 1.00 97.81 88 PRO A CA 1
ATOM 685 C C . PRO A 1 88 ? 5.577 -12.477 -4.247 1.00 97.81 88 PRO A C 1
ATOM 687 O O . PRO A 1 88 ? 5.004 -11.758 -3.429 1.00 97.81 88 PRO A O 1
ATOM 690 N N . ASN A 1 89 ? 5.172 -12.563 -5.516 1.00 98.38 89 ASN A N 1
ATOM 691 C CA . ASN A 1 89 ? 4.040 -11.791 -6.029 1.00 98.38 89 ASN A CA 1
ATOM 692 C C . ASN A 1 89 ? 2.731 -12.106 -5.274 1.00 98.38 89 ASN A C 1
ATOM 694 O O . ASN A 1 89 ? 1.902 -11.215 -5.090 1.00 98.38 89 ASN A O 1
ATOM 698 N N . TRP A 1 90 ? 2.553 -13.334 -4.766 1.00 98.50 90 TRP A N 1
ATOM 699 C CA . TRP A 1 90 ? 1.334 -13.736 -4.049 1.00 98.50 90 TRP A CA 1
ATOM 700 C C . TRP A 1 90 ? 1.146 -13.012 -2.715 1.00 98.50 90 TRP A C 1
ATOM 702 O O . TRP A 1 90 ? 0.012 -12.780 -2.300 1.00 98.50 90 TRP A O 1
ATOM 712 N N . TYR A 1 91 ? 2.228 -12.588 -2.062 1.00 98.31 91 TYR A N 1
ATOM 713 C CA . TYR A 1 91 ? 2.173 -11.957 -0.739 1.00 98.31 91 TYR A CA 1
ATOM 714 C C . TYR A 1 91 ? 2.821 -10.568 -0.689 1.00 98.31 91 TYR A C 1
ATOM 716 O O . TYR A 1 91 ? 3.061 -10.034 0.395 1.00 98.31 91 TYR A O 1
ATOM 724 N N . THR A 1 92 ? 3.069 -9.946 -1.847 1.00 98.75 92 THR A N 1
ATOM 725 C CA . THR A 1 92 ? 3.594 -8.577 -1.924 1.00 98.75 92 THR A CA 1
ATOM 726 C C . THR A 1 92 ? 2.773 -7.645 -2.817 1.00 98.75 92 THR A C 1
ATOM 728 O O . THR A 1 92 ? 2.026 -8.080 -3.699 1.00 98.75 92 THR A O 1
ATOM 731 N N . ILE A 1 93 ? 2.892 -6.344 -2.546 1.00 98.94 93 ILE A N 1
ATOM 732 C CA . ILE A 1 93 ? 2.369 -5.241 -3.360 1.00 98.94 93 ILE A CA 1
ATOM 733 C C . ILE A 1 93 ? 3.551 -4.518 -4.006 1.00 98.94 93 ILE A C 1
ATOM 735 O O . ILE A 1 93 ? 4.475 -4.106 -3.319 1.00 98.94 93 ILE A O 1
ATOM 739 N N . GLY A 1 94 ? 3.525 -4.350 -5.322 1.00 98.81 94 GLY A N 1
ATOM 740 C CA . GLY A 1 94 ? 4.574 -3.673 -6.090 1.00 98.81 94 GLY A CA 1
ATOM 741 C C . GLY A 1 94 ? 4.235 -2.209 -6.363 1.00 98.81 94 GLY A C 1
ATOM 742 O O . GLY A 1 94 ? 3.159 -1.934 -6.905 1.00 98.81 94 GLY A O 1
ATOM 743 N N . LEU A 1 95 ? 5.156 -1.302 -6.026 1.00 98.88 95 LEU A N 1
ATOM 744 C CA . LEU A 1 95 ? 5.078 0.137 -6.295 1.00 98.88 95 LEU A CA 1
ATOM 745 C C . LEU A 1 95 ? 6.207 0.567 -7.233 1.00 98.88 95 LEU A C 1
ATOM 747 O O . LEU A 1 95 ? 7.370 0.583 -6.838 1.00 98.88 95 LEU A O 1
ATOM 751 N N . GLU A 1 96 ? 5.866 0.942 -8.457 1.00 98.75 96 GLU A N 1
ATOM 752 C CA . GLU A 1 96 ? 6.810 1.445 -9.454 1.00 98.75 96 GLU A CA 1
ATOM 753 C C . GLU A 1 96 ? 6.980 2.959 -9.341 1.00 98.75 96 GLU A C 1
ATOM 755 O O . GLU A 1 96 ? 5.993 3.674 -9.197 1.00 98.75 96 GLU A O 1
ATOM 760 N N . HIS A 1 97 ? 8.208 3.464 -9.453 1.00 98.69 97 HIS A N 1
ATOM 761 C CA . HIS A 1 97 ? 8.501 4.899 -9.374 1.00 98.69 97 HIS A CA 1
ATOM 762 C C . HIS A 1 97 ? 9.185 5.388 -10.651 1.00 98.69 97 HIS A C 1
ATOM 764 O O . HIS A 1 97 ? 10.110 4.752 -11.163 1.00 98.69 97 HIS A O 1
ATOM 770 N N . GLU A 1 98 ? 8.721 6.517 -11.176 1.00 98.50 98 GLU A N 1
ATOM 771 C CA . GLU A 1 98 ? 9.255 7.129 -12.390 1.00 98.50 98 GLU A CA 1
ATOM 772 C C . GLU A 1 98 ? 10.713 7.587 -12.213 1.00 98.50 98 GLU A C 1
ATOM 774 O O . GLU A 1 98 ? 11.043 8.341 -11.298 1.00 98.50 98 GLU A O 1
ATOM 779 N N . GLY A 1 99 ? 11.595 7.196 -13.137 1.00 97.31 99 GLY A N 1
ATOM 780 C CA . GLY A 1 99 ? 13.006 7.581 -13.106 1.00 97.31 99 GLY A CA 1
ATOM 781 C C . GLY A 1 99 ? 13.954 6.486 -13.584 1.00 97.31 99 GLY A C 1
ATOM 782 O O . GLY A 1 99 ? 13.544 5.511 -14.214 1.00 97.31 99 GLY A O 1
ATOM 783 N N . ARG A 1 100 ? 15.243 6.673 -13.277 1.00 96.25 100 ARG A N 1
ATOM 784 C CA . ARG A 1 100 ? 16.349 5.743 -13.574 1.00 96.25 100 ARG A CA 1
ATOM 785 C C . ARG A 1 100 ? 17.246 5.538 -12.361 1.00 96.25 100 ARG A C 1
ATOM 787 O O . ARG A 1 100 ? 17.277 6.392 -11.480 1.00 96.25 100 ARG A O 1
ATOM 794 N N . ALA A 1 101 ? 18.034 4.462 -12.337 1.00 94.25 101 ALA A N 1
ATOM 795 C CA . ALA A 1 101 ? 18.800 4.042 -11.156 1.00 94.25 101 ALA A CA 1
ATOM 796 C C . ALA A 1 101 ? 19.659 5.124 -10.459 1.00 94.25 101 ALA A C 1
ATOM 798 O O . ALA A 1 101 ? 19.885 5.030 -9.252 1.00 94.25 101 ALA A O 1
ATOM 799 N N . ASN A 1 102 ? 20.154 6.129 -11.190 1.00 94.94 102 ASN A N 1
ATOM 800 C CA . ASN A 1 102 ? 21.005 7.203 -10.656 1.00 94.94 102 ASN A CA 1
ATOM 801 C C . ASN A 1 102 ? 20.276 8.544 -10.449 1.00 94.94 102 ASN A C 1
ATOM 803 O O . ASN A 1 102 ? 20.917 9.525 -10.072 1.00 94.94 102 ASN A O 1
ATOM 807 N N . GLU A 1 103 ? 18.968 8.607 -10.697 1.00 94.88 103 GLU A N 1
ATOM 808 C CA . GLU A 1 103 ? 18.153 9.806 -10.492 1.00 94.88 103 GLU A CA 1
ATOM 809 C C . GLU A 1 103 ? 17.548 9.787 -9.073 1.00 94.88 103 GLU A C 1
ATOM 811 O O . GLU A 1 103 ? 16.952 8.779 -8.687 1.00 94.88 103 GLU A O 1
ATOM 816 N N . PRO A 1 104 ? 17.690 10.859 -8.269 1.00 95.38 104 PRO A N 1
ATOM 817 C CA . PRO A 1 104 ? 16.965 10.971 -7.008 1.00 95.38 104 PRO A CA 1
ATOM 818 C C . PRO A 1 104 ? 15.471 11.195 -7.267 1.00 95.38 104 PRO A C 1
ATOM 820 O O . PRO A 1 104 ? 15.076 11.752 -8.296 1.00 95.38 104 PRO A O 1
ATOM 823 N N . TRP A 1 105 ? 14.638 10.799 -6.309 1.00 97.31 105 TRP A N 1
ATOM 824 C CA . TRP A 1 105 ? 13.218 11.130 -6.336 1.00 97.31 105 TRP A CA 1
ATOM 825 C C . TRP A 1 105 ? 12.988 12.575 -5.863 1.00 97.31 105 TRP A C 1
ATOM 827 O O . TRP A 1 105 ? 13.580 12.971 -4.860 1.00 97.31 105 TRP A O 1
ATOM 837 N N . PRO A 1 106 ? 12.145 13.369 -6.548 1.00 97.12 106 PRO A N 1
ATOM 838 C CA . PRO A 1 106 ? 11.638 14.629 -6.014 1.00 97.12 106 PRO A CA 1
ATOM 839 C C . PRO A 1 106 ? 10.731 14.408 -4.796 1.00 97.12 106 PRO A C 1
ATOM 841 O O . PRO A 1 106 ? 10.067 13.375 -4.684 1.00 97.12 106 PRO A O 1
ATOM 844 N N . ASP A 1 107 ? 10.634 15.428 -3.942 1.00 97.44 107 ASP A N 1
ATOM 845 C CA . ASP A 1 107 ? 9.850 15.405 -2.698 1.00 97.44 107 ASP A CA 1
ATOM 846 C C . ASP A 1 107 ? 8.390 14.993 -2.924 1.00 97.44 107 ASP A C 1
ATOM 848 O O . ASP A 1 107 ? 7.865 14.153 -2.202 1.00 97.44 107 ASP A O 1
ATOM 852 N N . ALA A 1 108 ? 7.756 15.488 -3.994 1.00 97.62 108 ALA A N 1
ATOM 853 C CA . ALA A 1 108 ? 6.371 15.144 -4.325 1.00 97.62 108 ALA A CA 1
ATOM 854 C C . ALA A 1 108 ? 6.157 13.632 -4.533 1.00 97.62 108 ALA A C 1
ATOM 856 O O . ALA A 1 108 ? 5.100 13.101 -4.190 1.00 97.62 108 ALA A O 1
ATOM 857 N N . MET A 1 109 ? 7.161 12.928 -5.065 1.00 97.62 109 MET A N 1
ATOM 858 C CA . MET A 1 109 ? 7.104 11.478 -5.240 1.00 97.62 109 MET A CA 1
ATOM 859 C C . MET A 1 109 ? 7.323 10.741 -3.911 1.00 97.62 109 MET A C 1
ATOM 861 O O . MET A 1 109 ? 6.613 9.770 -3.655 1.00 97.62 109 MET A O 1
ATOM 865 N N . TYR A 1 110 ? 8.224 11.217 -3.042 1.00 98.06 110 TYR A N 1
ATOM 866 C CA . TYR A 1 110 ? 8.360 10.691 -1.676 1.00 98.06 110 TYR A CA 1
ATOM 867 C C . TYR A 1 110 ? 7.069 10.875 -0.870 1.00 98.06 110 TYR A C 1
ATOM 869 O O . TYR A 1 110 ? 6.568 9.911 -0.296 1.00 98.06 110 TYR A O 1
ATOM 877 N N . ASP A 1 111 ? 6.480 12.072 -0.891 1.00 97.25 111 ASP A N 1
ATOM 878 C CA . ASP A 1 111 ? 5.222 12.382 -0.208 1.00 97.25 111 ASP A CA 1
ATOM 879 C C . ASP A 1 111 ? 4.074 11.494 -0.694 1.00 97.25 111 ASP A C 1
ATOM 881 O O . ASP A 1 111 ? 3.279 10.984 0.104 1.00 97.25 111 ASP A O 1
ATOM 885 N N . ALA A 1 112 ? 3.965 11.316 -2.015 1.00 98.06 112 ALA A N 1
ATOM 886 C CA . ALA A 1 112 ? 2.930 10.486 -2.611 1.00 98.06 112 ALA A CA 1
ATOM 887 C C . ALA A 1 112 ? 3.114 9.008 -2.243 1.00 98.06 112 ALA A C 1
ATOM 889 O O . ALA A 1 112 ? 2.157 8.342 -1.837 1.00 98.06 112 ALA A O 1
ATOM 890 N N . SER A 1 113 ? 4.353 8.522 -2.337 1.00 98.38 113 SER A N 1
ATOM 891 C CA . SER A 1 113 ? 4.733 7.154 -1.999 1.00 98.38 113 SER A CA 1
ATOM 892 C C . SER A 1 113 ? 4.506 6.848 -0.516 1.00 98.38 113 SER A C 1
ATOM 894 O O . SER A 1 113 ? 3.848 5.860 -0.198 1.00 98.38 113 SER A O 1
ATOM 896 N N . ALA A 1 114 ? 4.918 7.732 0.399 1.00 97.94 114 ALA A N 1
ATOM 897 C CA . ALA A 1 114 ? 4.719 7.567 1.840 1.00 97.94 114 ALA A CA 1
ATOM 898 C C . ALA A 1 114 ? 3.229 7.482 2.216 1.00 97.94 114 ALA A C 1
ATOM 900 O O . ALA A 1 114 ? 2.818 6.578 2.944 1.00 97.94 114 ALA A O 1
ATOM 901 N N . LYS A 1 115 ? 2.387 8.371 1.674 1.00 96.38 115 LYS A N 1
ATOM 902 C CA . LYS A 1 115 ? 0.930 8.335 1.909 1.00 96.38 115 LYS A CA 1
ATOM 903 C C . LYS A 1 115 ? 0.294 7.062 1.354 1.00 96.38 115 LYS A C 1
ATOM 905 O O . LYS A 1 115 ? -0.565 6.474 2.007 1.00 96.38 115 LYS A O 1
ATOM 910 N N . LEU A 1 116 ? 0.710 6.621 0.166 1.00 98.12 116 LEU A N 1
ATOM 911 C CA . LEU A 1 116 ? 0.211 5.379 -0.423 1.00 98.12 116 LEU A CA 1
ATOM 912 C C . LEU A 1 116 ? 0.628 4.158 0.407 1.00 98.12 116 LEU A C 1
ATOM 914 O O . LEU A 1 116 ? -0.207 3.300 0.682 1.00 98.12 116 LEU A O 1
ATOM 918 N N . ILE A 1 117 ? 1.888 4.097 0.841 1.00 98.06 117 ILE A N 1
ATOM 919 C CA . ILE A 1 117 ? 2.411 3.028 1.699 1.00 98.06 117 ILE A CA 1
ATOM 920 C C . ILE A 1 117 ? 1.649 2.972 3.020 1.00 98.06 117 ILE A C 1
ATOM 922 O O . ILE A 1 117 ? 1.225 1.888 3.411 1.00 98.06 117 ILE A O 1
ATOM 926 N N . ASP A 1 118 ? 1.420 4.109 3.680 1.00 95.44 118 ASP A N 1
ATOM 927 C CA . ASP A 1 118 ? 0.618 4.161 4.905 1.00 95.44 118 ASP A CA 1
ATOM 928 C C . ASP A 1 118 ? -0.795 3.601 4.682 1.00 95.44 118 ASP A C 1
ATOM 930 O O . ASP A 1 118 ? -1.253 2.739 5.436 1.00 95.44 118 ASP A O 1
ATOM 934 N N . GLU A 1 119 ? -1.475 4.024 3.613 1.00 94.12 119 GLU A N 1
ATOM 935 C CA . GLU A 1 119 ? -2.804 3.512 3.288 1.00 94.12 119 GLU A CA 1
ATOM 936 C C . GLU A 1 119 ? -2.800 1.989 3.048 1.00 94.12 119 GLU A C 1
ATOM 938 O O . GLU A 1 119 ? -3.678 1.289 3.560 1.00 94.12 119 GLU A O 1
ATOM 943 N N . ILE A 1 120 ? -1.810 1.460 2.318 1.00 96.81 120 ILE A N 1
ATOM 944 C CA . ILE A 1 120 ? -1.651 0.014 2.077 1.00 96.81 120 ILE A CA 1
ATOM 945 C C . ILE A 1 120 ? -1.380 -0.717 3.396 1.00 96.81 120 ILE A C 1
ATOM 947 O O . ILE A 1 120 ? -2.050 -1.710 3.696 1.00 96.81 120 ILE A O 1
ATOM 951 N N . CYS A 1 121 ? -0.444 -0.215 4.208 1.00 95.50 121 CYS A N 1
ATOM 952 C CA . CYS A 1 121 ? -0.125 -0.768 5.520 1.00 95.50 121 CYS A CA 1
ATOM 953 C C . CYS A 1 121 ? -1.375 -0.855 6.401 1.00 95.50 121 CYS A C 1
ATOM 955 O O . CYS A 1 121 ? -1.653 -1.901 6.991 1.00 95.50 121 CYS A O 1
ATOM 957 N N . ARG A 1 122 ? -2.171 0.221 6.462 1.00 92.31 122 ARG A N 1
ATOM 958 C CA . ARG A 1 122 ? -3.414 0.256 7.242 1.00 92.31 122 ARG A CA 1
ATOM 959 C C . ARG A 1 122 ? -4.446 -0.732 6.714 1.00 92.31 122 ARG A C 1
ATOM 961 O O . ARG A 1 122 ? -5.080 -1.399 7.532 1.00 92.31 122 ARG A O 1
ATOM 968 N N . ARG A 1 123 ? -4.619 -0.845 5.390 1.00 93.19 123 ARG A N 1
ATOM 969 C CA . ARG A 1 123 ? -5.575 -1.775 4.754 1.00 93.19 123 ARG A CA 1
ATOM 970 C C . ARG A 1 123 ? -5.230 -3.238 5.027 1.00 93.19 123 ARG A C 1
ATOM 972 O O . ARG A 1 123 ? -6.115 -4.012 5.382 1.00 93.19 123 ARG A O 1
ATOM 979 N N . TRP A 1 124 ? -3.957 -3.602 4.894 1.00 94.69 124 TRP A N 1
ATOM 980 C CA . TRP A 1 124 ? -3.504 -4.997 4.965 1.00 94.69 124 TRP A CA 1
ATOM 981 C C . TRP A 1 124 ? -2.885 -5.401 6.302 1.00 94.69 124 TRP A C 1
ATOM 983 O O . TRP A 1 124 ? -2.475 -6.549 6.468 1.00 94.69 124 TRP A O 1
ATOM 993 N N . SER A 1 125 ? -2.859 -4.482 7.270 1.00 93.25 125 SER A N 1
ATOM 994 C CA . SER A 1 125 ? -2.200 -4.672 8.565 1.00 93.25 125 SER A CA 1
ATOM 995 C C . SER A 1 125 ? -0.708 -5.005 8.418 1.00 93.25 125 SER A C 1
ATOM 997 O O . SER A 1 125 ? -0.176 -5.804 9.188 1.00 93.25 125 SER A O 1
ATOM 999 N N . ILE A 1 126 ? -0.045 -4.418 7.419 1.00 95.38 126 ILE A N 1
ATOM 1000 C CA . ILE A 1 126 ? 1.392 -4.592 7.184 1.00 95.38 126 ILE A CA 1
ATOM 1001 C C . ILE A 1 126 ? 2.148 -3.638 8.122 1.00 95.38 126 ILE A C 1
ATOM 1003 O O . ILE A 1 126 ? 1.833 -2.444 8.135 1.00 95.38 126 ILE A O 1
ATOM 1007 N N . PRO A 1 127 ? 3.123 -4.114 8.919 1.00 93.81 127 PRO A N 1
ATOM 1008 C CA . PRO A 1 127 ? 4.014 -3.226 9.661 1.00 93.81 127 PRO A CA 1
ATOM 1009 C C . PRO A 1 127 ? 4.800 -2.330 8.697 1.00 93.81 127 PRO A C 1
ATOM 1011 O O . PRO A 1 127 ? 5.384 -2.826 7.743 1.00 93.81 127 PRO A O 1
ATOM 1014 N N . CYS A 1 128 ? 4.843 -1.017 8.920 1.00 92.62 128 CYS A N 1
ATOM 1015 C CA . CYS A 1 128 ? 5.648 -0.136 8.068 1.00 92.62 128 CYS A CA 1
ATOM 1016 C C . CYS A 1 128 ? 7.075 -0.018 8.626 1.00 92.62 128 CYS A C 1
ATOM 1018 O O . CYS A 1 128 ? 7.419 0.930 9.333 1.00 92.62 128 CYS A O 1
ATOM 1020 N N . ASP A 1 129 ? 7.893 -1.025 8.335 1.00 95.44 129 ASP A N 1
ATOM 1021 C CA . ASP A 1 129 ? 9.310 -1.098 8.695 1.00 95.44 129 ASP A CA 1
ATOM 1022 C C . ASP A 1 129 ? 10.138 -1.683 7.535 1.00 95.44 129 ASP A C 1
ATOM 1024 O O . ASP A 1 129 ? 9.603 -2.037 6.482 1.00 95.44 129 ASP A O 1
ATOM 1028 N N . ARG A 1 130 ? 11.462 -1.783 7.706 1.00 96.25 130 ARG A N 1
ATOM 1029 C CA . ARG A 1 130 ? 12.364 -2.290 6.660 1.00 96.25 130 ARG A CA 1
ATOM 1030 C C . ARG A 1 130 ? 12.224 -3.785 6.374 1.00 96.25 130 ARG A C 1
ATOM 1032 O O . ARG A 1 130 ? 12.767 -4.263 5.384 1.00 96.25 130 ARG A O 1
ATOM 1039 N N . ASP A 1 131 ? 11.478 -4.527 7.179 1.00 96.94 131 ASP A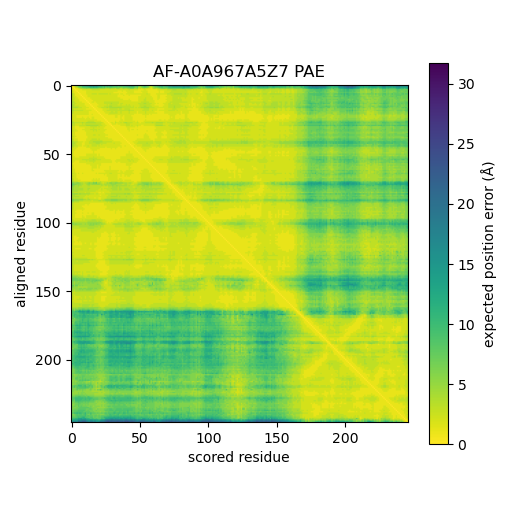 N 1
ATOM 1040 C CA . ASP A 1 131 ? 11.241 -5.944 6.909 1.00 96.94 131 ASP A CA 1
ATOM 1041 C C . ASP A 1 131 ? 10.083 -6.131 5.949 1.00 96.94 131 ASP A C 1
ATOM 1043 O O . ASP A 1 131 ? 10.018 -7.149 5.265 1.00 96.94 131 ASP A O 1
ATOM 1047 N N . HIS A 1 132 ? 9.189 -5.151 5.879 1.00 98.31 132 HIS A N 1
ATOM 1048 C CA . HIS A 1 132 ? 7.972 -5.235 5.091 1.00 98.31 132 HIS A CA 1
ATOM 1049 C C . HIS A 1 132 ? 7.913 -4.190 3.975 1.00 98.31 132 HIS A C 1
ATOM 1051 O O . HIS A 1 132 ? 7.166 -4.388 3.028 1.00 98.31 132 HIS A O 1
ATOM 1057 N N . ILE A 1 133 ? 8.692 -3.109 4.027 1.00 98.38 133 ILE A N 1
ATOM 1058 C CA . ILE A 1 133 ? 8.857 -2.155 2.922 1.00 98.38 133 ILE A CA 1
ATOM 1059 C C . ILE A 1 133 ? 10.259 -2.340 2.365 1.00 98.38 133 ILE A C 1
ATOM 1061 O O . ILE A 1 133 ? 11.213 -1.853 2.963 1.00 98.38 133 ILE A O 1
ATOM 1065 N N . ILE A 1 134 ? 10.394 -3.063 1.255 1.00 98.06 134 ILE A N 1
ATOM 1066 C CA . ILE A 1 134 ? 11.685 -3.517 0.717 1.00 98.06 134 ILE A CA 1
ATOM 1067 C C . ILE A 1 134 ? 11.932 -3.002 -0.696 1.00 98.06 134 ILE A C 1
ATOM 1069 O O . ILE A 1 134 ? 11.002 -2.722 -1.440 1.00 98.06 134 ILE A O 1
ATOM 1073 N N . GLY A 1 135 ? 13.190 -2.923 -1.110 1.00 97.88 135 GLY A N 1
ATOM 1074 C CA . GLY A 1 135 ? 13.550 -2.723 -2.508 1.00 97.88 135 GLY A CA 1
ATOM 1075 C C . GLY A 1 135 ? 13.525 -4.033 -3.294 1.00 97.88 135 GLY A C 1
ATOM 1076 O O . GLY A 1 135 ? 13.838 -5.098 -2.761 1.00 97.88 135 GLY A O 1
ATOM 1077 N N . HIS A 1 136 ? 13.249 -3.967 -4.599 1.00 97.44 136 HIS A N 1
ATOM 1078 C CA . HIS A 1 136 ? 13.287 -5.153 -5.472 1.00 97.44 136 HIS A CA 1
ATOM 1079 C C . HIS A 1 136 ? 14.623 -5.915 -5.414 1.00 97.44 136 HIS A C 1
ATOM 1081 O O . HIS A 1 136 ? 14.632 -7.147 -5.459 1.00 97.44 136 HIS A O 1
ATOM 1087 N N . ARG A 1 137 ? 15.746 -5.206 -5.223 1.00 96.12 137 ARG A N 1
ATOM 1088 C CA . ARG A 1 137 ? 17.078 -5.806 -5.026 1.00 96.12 137 ARG A CA 1
ATOM 1089 C C . ARG A 1 137 ? 17.182 -6.785 -3.852 1.00 96.12 137 ARG A C 1
ATOM 1091 O O . ARG A 1 137 ? 18.054 -7.644 -3.864 1.00 96.12 137 ARG A O 1
ATOM 1098 N N . GLU A 1 138 ? 16.302 -6.691 -2.857 1.00 96.94 138 GLU A N 1
ATOM 1099 C CA . GLU A 1 138 ? 16.287 -7.607 -1.705 1.00 96.94 138 GLU A CA 1
ATOM 1100 C C . GLU A 1 138 ? 15.659 -8.972 -2.060 1.00 96.94 138 GLU A C 1
ATOM 1102 O O . GLU A 1 138 ? 15.903 -9.967 -1.377 1.00 96.94 138 GLU A O 1
ATOM 1107 N N . ILE A 1 139 ? 14.912 -9.048 -3.171 1.00 96.69 139 ILE A N 1
ATOM 1108 C CA . ILE A 1 139 ? 14.413 -10.293 -3.790 1.00 96.69 139 ILE A CA 1
ATOM 1109 C C . ILE A 1 139 ? 15.349 -10.756 -4.925 1.00 96.69 139 ILE A C 1
ATOM 1111 O O . ILE A 1 139 ? 15.510 -11.957 -5.172 1.00 96.69 139 ILE A O 1
ATOM 1115 N N . ARG A 1 140 ? 15.954 -9.799 -5.636 1.00 95.06 140 ARG A N 1
ATOM 1116 C CA . ARG A 1 140 ? 16.812 -10.009 -6.807 1.00 95.06 140 ARG A CA 1
ATOM 1117 C C . ARG A 1 140 ? 18.086 -9.176 -6.728 1.00 95.06 140 ARG A C 1
ATOM 1119 O O . ARG A 1 140 ? 18.124 -8.054 -7.229 1.00 95.06 140 ARG A O 1
ATOM 1126 N N . SER A 1 141 ? 19.149 -9.732 -6.157 1.00 92.75 141 SER A N 1
ATOM 1127 C CA . SER A 1 141 ? 20.399 -8.995 -5.926 1.00 92.75 141 SER A CA 1
ATOM 1128 C C . SER A 1 141 ? 21.106 -8.540 -7.213 1.00 92.75 141 SER A C 1
ATOM 1130 O O . SER A 1 141 ? 22.020 -7.724 -7.155 1.00 92.75 141 SER A O 1
ATOM 1132 N N . ASP A 1 142 ? 20.707 -9.069 -8.376 1.00 92.31 142 ASP A N 1
ATOM 1133 C CA . ASP A 1 142 ? 21.215 -8.717 -9.706 1.00 92.31 142 ASP A CA 1
ATOM 1134 C C . ASP A 1 142 ? 20.581 -7.441 -10.296 1.00 92.31 142 ASP A C 1
ATOM 1136 O O . ASP A 1 142 ? 20.873 -7.070 -11.435 1.00 92.31 142 ASP A O 1
ATOM 1140 N N . LYS A 1 143 ? 19.700 -6.764 -9.548 1.00 89.44 143 LYS A N 1
ATOM 1141 C CA . LYS A 1 143 ? 18.993 -5.551 -9.977 1.00 89.44 143 LYS A CA 1
ATOM 1142 C C . LYS A 1 143 ? 19.490 -4.306 -9.243 1.00 89.44 143 LYS A C 1
ATOM 1144 O O . LYS A 1 143 ? 19.769 -4.325 -8.050 1.00 89.44 143 LYS A O 1
ATOM 1149 N N . THR A 1 144 ? 19.506 -3.183 -9.955 1.00 91.00 144 THR A N 1
ATOM 1150 C CA . THR A 1 144 ? 19.763 -1.841 -9.397 1.00 91.00 144 THR A CA 1
ATOM 1151 C C . THR A 1 144 ? 18.530 -1.245 -8.707 1.00 91.00 144 THR A C 1
ATOM 1153 O O . THR A 1 144 ? 18.641 -0.306 -7.925 1.00 91.00 144 THR A O 1
ATOM 1156 N N . CYS A 1 145 ? 17.356 -1.814 -8.976 1.00 92.75 145 CYS A N 1
ATOM 1157 C CA . CYS A 1 145 ? 16.038 -1.414 -8.500 1.00 92.75 145 CYS A CA 1
ATOM 1158 C C . CYS A 1 145 ? 15.915 -1.457 -6.958 1.00 92.75 145 CYS A C 1
ATOM 1160 O O . CYS A 1 145 ? 16.299 -2.463 -6.353 1.00 92.75 145 CYS A O 1
ATOM 1162 N N . PRO A 1 146 ? 15.367 -0.422 -6.287 1.00 93.75 146 PRO A N 1
ATOM 1163 C CA . PRO A 1 146 ? 14.656 0.755 -6.822 1.00 93.75 146 PRO A CA 1
ATOM 1164 C C . PRO A 1 146 ? 15.538 1.950 -7.230 1.00 93.75 146 PRO A C 1
ATOM 1166 O O . PRO A 1 146 ? 15.047 3.060 -7.376 1.00 93.75 146 PRO A O 1
ATOM 1169 N N . GLY A 1 147 ? 16.840 1.754 -7.407 1.00 92.69 147 GLY A N 1
ATOM 1170 C CA . GLY A 1 147 ? 17.807 2.815 -7.668 1.00 92.69 147 GLY A CA 1
ATOM 1171 C C . GLY A 1 147 ? 18.765 3.015 -6.497 1.00 92.69 147 GLY A C 1
ATOM 1172 O O . GLY A 1 147 ? 18.512 2.607 -5.359 1.00 92.69 147 GLY A O 1
ATOM 1173 N N . PHE A 1 148 ? 19.905 3.634 -6.791 1.00 92.50 148 PHE A N 1
ATOM 1174 C CA . PHE A 1 148 ? 20.998 3.856 -5.841 1.00 92.50 148 PHE A CA 1
ATOM 1175 C C . PHE A 1 148 ? 20.839 5.145 -5.029 1.00 92.50 148 PHE A C 1
ATOM 1177 O O . PHE A 1 148 ? 21.581 5.364 -4.076 1.00 92.50 148 PHE A O 1
ATOM 1184 N N . LYS A 1 149 ? 19.909 6.016 -5.434 1.00 93.75 149 LYS A N 1
ATOM 1185 C CA . LYS A 1 149 ? 19.626 7.313 -4.801 1.00 93.75 149 LYS A CA 1
ATOM 1186 C C . LYS A 1 149 ? 18.327 7.327 -3.988 1.00 93.75 149 LYS A C 1
ATOM 1188 O O . LYS A 1 149 ? 17.954 8.380 -3.487 1.00 93.75 149 LYS A O 1
ATOM 1193 N N . VAL A 1 150 ? 17.651 6.183 -3.880 1.00 92.25 150 VAL A N 1
ATOM 1194 C CA . VAL A 1 150 ? 16.420 6.032 -3.095 1.00 92.25 150 VAL A CA 1
ATOM 1195 C C . VAL A 1 150 ? 16.779 5.653 -1.665 1.00 92.25 150 VAL A C 1
ATOM 1197 O O . VAL A 1 150 ? 17.426 4.624 -1.444 1.00 92.25 150 VAL A O 1
ATOM 1200 N N . ASP A 1 151 ? 16.333 6.470 -0.717 1.00 94.44 151 ASP A N 1
ATOM 1201 C CA . ASP A 1 151 ? 16.472 6.227 0.713 1.00 94.44 151 ASP A CA 1
ATOM 1202 C C . ASP A 1 151 ? 15.165 5.624 1.256 1.00 94.44 151 ASP A C 1
ATOM 1204 O O . ASP A 1 151 ? 14.142 6.297 1.397 1.00 94.44 151 ASP A O 1
ATOM 1208 N N . LEU A 1 152 ? 15.184 4.312 1.508 1.00 96.25 152 LEU A N 1
ATOM 1209 C CA . LEU A 1 152 ? 14.022 3.599 2.043 1.00 96.25 152 LEU A CA 1
ATOM 1210 C C . LEU A 1 152 ? 13.795 3.887 3.530 1.00 96.25 152 LEU A C 1
ATOM 1212 O O . LEU A 1 152 ? 12.662 3.764 3.989 1.00 96.25 152 LEU A O 1
ATOM 1216 N N . ASP A 1 153 ? 14.840 4.258 4.272 1.00 96.25 153 ASP A N 1
ATOM 1217 C CA . ASP A 1 153 ? 14.712 4.584 5.691 1.00 96.25 153 ASP A CA 1
ATOM 1218 C C . ASP A 1 153 ? 14.019 5.943 5.841 1.00 96.25 153 ASP A C 1
ATOM 1220 O O . ASP A 1 153 ? 13.039 6.042 6.580 1.00 96.25 153 ASP A O 1
ATOM 1224 N N . GLN A 1 154 ? 14.413 6.936 5.029 1.00 96.00 154 GLN A N 1
ATOM 1225 C CA . GLN A 1 154 ? 13.702 8.216 4.919 1.00 96.00 154 GLN A CA 1
ATOM 1226 C C . GLN A 1 154 ? 12.218 8.003 4.587 1.00 96.00 154 GLN A C 1
ATOM 1228 O O . GLN A 1 154 ? 11.344 8.552 5.257 1.00 96.00 154 GLN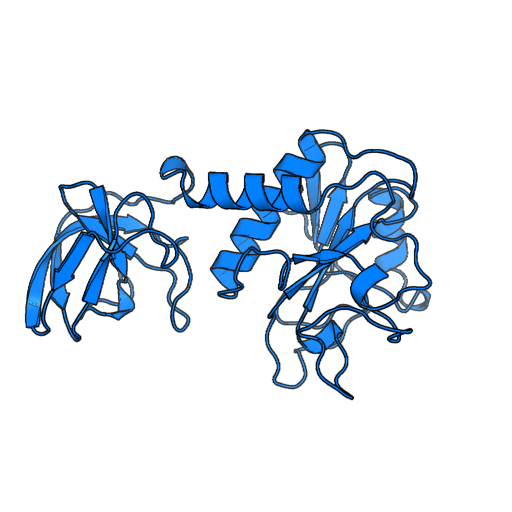 A O 1
ATOM 1233 N N . LEU A 1 155 ? 11.920 7.188 3.568 1.00 97.19 155 LEU A N 1
ATOM 1234 C CA . LEU A 1 155 ? 10.543 6.913 3.156 1.00 97.19 155 LEU A CA 1
ATOM 1235 C C . LEU A 1 155 ? 9.714 6.303 4.298 1.00 97.19 155 LEU A C 1
ATOM 1237 O O . LEU A 1 155 ? 8.558 6.671 4.494 1.00 97.19 155 LEU A O 1
ATOM 1241 N N . ILE A 1 156 ? 10.296 5.387 5.073 1.00 96.56 156 ILE A N 1
ATOM 1242 C CA . ILE A 1 156 ? 9.623 4.761 6.216 1.00 96.56 156 ILE A CA 1
ATOM 1243 C C . ILE A 1 156 ? 9.419 5.744 7.363 1.00 96.56 156 ILE A C 1
ATOM 1245 O O . ILE A 1 156 ? 8.377 5.699 8.017 1.00 96.56 156 ILE A O 1
ATOM 1249 N N . ASP A 1 157 ? 10.375 6.627 7.624 1.00 95.38 157 ASP A N 1
ATOM 1250 C CA . ASP A 1 157 ? 10.216 7.637 8.665 1.00 95.38 157 ASP A CA 1
ATOM 1251 C C . ASP A 1 157 ? 9.087 8.616 8.314 1.00 95.38 157 ASP A C 1
ATOM 1253 O O . ASP A 1 157 ? 8.225 8.863 9.160 1.00 95.38 157 ASP A O 1
ATOM 1257 N N . MET A 1 158 ? 8.958 9.014 7.043 1.00 96.44 158 MET A N 1
ATOM 1258 C CA . MET A 1 158 ? 7.796 9.776 6.560 1.00 96.44 158 MET A CA 1
ATOM 1259 C C . MET A 1 158 ? 6.471 9.021 6.774 1.00 96.44 158 MET A C 1
ATOM 1261 O O . MET A 1 158 ? 5.471 9.605 7.191 1.00 96.44 158 MET A O 1
ATOM 1265 N N . VAL A 1 159 ? 6.442 7.703 6.541 1.00 94.56 159 VAL A N 1
ATOM 1266 C CA . VAL A 1 159 ? 5.251 6.873 6.814 1.00 94.56 159 VAL A CA 1
ATOM 1267 C C . VAL A 1 159 ? 4.907 6.868 8.308 1.00 94.56 159 VAL A C 1
ATOM 1269 O O . VAL A 1 159 ? 3.737 6.991 8.676 1.00 94.56 159 VAL A O 1
ATOM 1272 N N . LYS A 1 160 ? 5.904 6.750 9.191 1.00 90.38 160 LYS A N 1
ATOM 1273 C CA . LYS A 1 160 ? 5.685 6.775 10.647 1.00 90.38 160 LYS A CA 1
ATOM 1274 C C . LYS A 1 160 ? 5.159 8.126 11.125 1.00 90.38 160 LYS A C 1
ATOM 1276 O O . LYS A 1 160 ? 4.318 8.148 12.022 1.00 90.38 160 LYS A O 1
ATOM 1281 N N . GLU A 1 161 ? 5.621 9.227 10.537 1.00 90.00 161 GLU A N 1
ATOM 1282 C CA . GLU A 1 161 ? 5.106 10.570 10.822 1.00 90.00 161 GLU A CA 1
ATOM 1283 C C . GLU A 1 161 ? 3.619 10.680 10.452 1.00 90.00 161 GLU A C 1
ATOM 1285 O O . GLU A 1 161 ? 2.805 11.085 11.284 1.00 90.00 161 GLU A O 1
ATOM 1290 N N . ILE A 1 162 ? 3.230 10.199 9.264 1.00 89.38 162 ILE A N 1
ATOM 1291 C CA . ILE A 1 162 ? 1.823 10.139 8.823 1.00 89.38 162 ILE A CA 1
ATOM 1292 C C . ILE A 1 162 ? 0.964 9.318 9.799 1.00 89.38 162 ILE A C 1
ATOM 1294 O O . ILE A 1 162 ? -0.175 9.681 10.092 1.00 89.38 162 ILE A O 1
ATOM 1298 N N . GLN A 1 163 ? 1.495 8.214 10.330 1.00 85.00 163 GLN A N 1
ATOM 1299 C CA . GLN A 1 163 ? 0.776 7.355 11.280 1.00 85.00 163 GLN A CA 1
ATOM 1300 C C . GLN A 1 163 ? 0.554 7.983 12.653 1.00 85.00 163 GLN A C 1
ATOM 1302 O O . GLN A 1 163 ? -0.341 7.544 13.380 1.00 85.00 163 GLN A O 1
ATOM 1307 N N . GLN A 1 164 ? 1.354 8.982 13.013 1.00 81.88 164 GLN A N 1
ATOM 1308 C CA . GLN A 1 164 ? 1.222 9.720 14.266 1.00 81.88 164 GLN A CA 1
ATOM 1309 C C . GLN A 1 164 ? 0.371 10.985 14.100 1.00 81.88 164 GLN A C 1
ATOM 1311 O O . GLN A 1 164 ? -0.193 11.469 15.083 1.00 81.88 164 GLN A O 1
ATOM 1316 N N . ASP A 1 165 ? 0.222 11.495 12.875 1.00 82.19 165 ASP A N 1
ATOM 1317 C CA . ASP A 1 165 ? -0.593 12.672 12.601 1.00 82.19 165 ASP A CA 1
ATOM 1318 C C . ASP A 1 165 ? -2.096 12.354 12.625 1.00 82.19 165 ASP A C 1
ATOM 1320 O O . ASP A 1 165 ? -2.682 11.771 11.704 1.00 82.19 165 ASP A O 1
ATOM 1324 N N . SER A 1 166 ? -2.744 12.819 13.694 1.00 71.38 166 SER A N 1
ATOM 1325 C CA . SER A 1 166 ? -4.185 12.692 13.898 1.00 71.38 166 SER A CA 1
ATOM 1326 C C . SER A 1 166 ? -5.042 13.346 12.797 1.00 71.38 166 SER A C 1
ATOM 1328 O O . SER A 1 166 ? -6.197 12.950 12.618 1.00 71.38 166 SER A O 1
ATOM 1330 N N . ALA A 1 167 ? -4.502 14.307 12.036 1.00 76.56 167 ALA A N 1
ATOM 1331 C CA . ALA A 1 167 ? -5.216 14.978 10.949 1.00 76.56 167 ALA A CA 1
ATOM 1332 C C . ALA A 1 167 ? -5.461 14.066 9.734 1.00 76.56 167 ALA A C 1
ATOM 1334 O O . ALA A 1 167 ? -6.320 14.357 8.901 1.00 76.56 167 ALA A O 1
ATOM 1335 N N . THR A 1 168 ? -4.756 12.935 9.643 1.00 80.75 168 THR A N 1
ATOM 1336 C CA . THR A 1 168 ? -4.874 11.984 8.525 1.00 80.75 168 THR A CA 1
ATOM 1337 C C . THR A 1 168 ? -6.079 11.041 8.649 1.00 80.75 168 THR A C 1
ATOM 1339 O O . THR A 1 168 ? -6.367 10.257 7.736 1.00 80.75 168 THR A O 1
ATOM 1342 N N . PHE A 1 169 ? -6.817 11.098 9.763 1.00 84.19 169 PHE A N 1
ATOM 1343 C CA . PHE A 1 169 ? -7.935 10.196 10.034 1.00 84.19 169 PHE A CA 1
ATOM 1344 C C . PHE A 1 169 ? -9.293 10.838 9.737 1.00 84.19 169 PHE A C 1
ATOM 1346 O O . PHE A 1 169 ? -9.566 11.977 10.115 1.00 84.19 169 PHE A O 1
ATOM 1353 N N . ASN A 1 170 ? -10.190 10.082 9.099 1.00 87.62 170 ASN A N 1
ATOM 1354 C CA . ASN A 1 170 ? -11.519 10.556 8.711 1.00 87.62 170 ASN A CA 1
ATOM 1355 C C . ASN A 1 170 ? -12.491 10.575 9.902 1.00 87.62 170 ASN A C 1
ATOM 1357 O O . ASN A 1 170 ? -13.376 9.731 10.044 1.00 87.62 170 ASN A O 1
ATOM 1361 N N . PHE A 1 171 ? -12.316 11.554 10.786 1.00 91.38 171 PHE A N 1
ATOM 1362 C CA . PHE A 1 171 ? -13.096 11.638 12.010 1.00 91.38 171 PHE A CA 1
ATOM 1363 C C . PHE A 1 171 ? -14.543 12.094 11.768 1.00 91.38 171 PHE A C 1
ATOM 1365 O O . PHE A 1 171 ? -14.809 13.207 11.316 1.00 91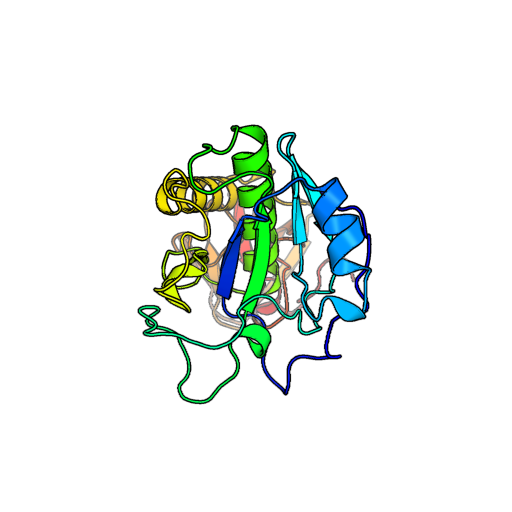.38 171 PHE A O 1
ATOM 1372 N N . VAL A 1 172 ? -15.492 11.246 12.158 1.00 94.81 172 VAL A N 1
ATOM 1373 C CA . VAL A 1 172 ? -16.926 11.538 12.187 1.00 94.81 172 VAL A CA 1
ATOM 1374 C C . VAL A 1 172 ? -17.332 11.874 13.618 1.00 94.81 172 VAL A C 1
ATOM 1376 O O . VAL A 1 172 ? -17.381 11.000 14.487 1.00 94.81 172 VAL A O 1
ATOM 1379 N N . LYS A 1 173 ? -17.659 13.146 13.871 1.00 95.38 173 LYS A N 1
ATOM 1380 C CA . LYS A 1 173 ? -18.092 13.624 15.190 1.00 95.38 173 LYS A CA 1
ATOM 1381 C C . LYS A 1 173 ? -19.554 13.259 15.451 1.00 95.38 173 LYS A C 1
ATOM 1383 O O . LYS A 1 173 ? -20.468 13.883 14.916 1.00 95.38 173 LYS A O 1
ATOM 1388 N N . LYS A 1 174 ? -19.776 12.266 16.308 1.00 96.12 174 LYS A N 1
ATOM 1389 C CA . LYS A 1 174 ? -21.102 11.859 16.785 1.00 96.12 174 LYS A CA 1
ATOM 1390 C C . LYS A 1 174 ? -20.937 11.135 18.123 1.00 96.12 174 LYS A C 1
ATOM 1392 O O . LYS A 1 174 ? -20.586 9.955 18.120 1.00 96.12 174 LYS A O 1
ATOM 1397 N N . PRO A 1 175 ? -21.166 11.823 19.252 1.00 96.94 175 PRO A N 1
ATOM 1398 C CA . PRO A 1 175 ? -20.947 11.237 20.562 1.00 96.94 175 PRO A CA 1
ATOM 1399 C C . PRO A 1 175 ? -21.871 10.055 20.857 1.00 96.94 175 PRO A C 1
ATOM 1401 O O . PRO A 1 175 ? -22.981 9.960 20.326 1.00 96.94 175 PRO A O 1
ATOM 1404 N N . GLY A 1 176 ? -21.431 9.163 21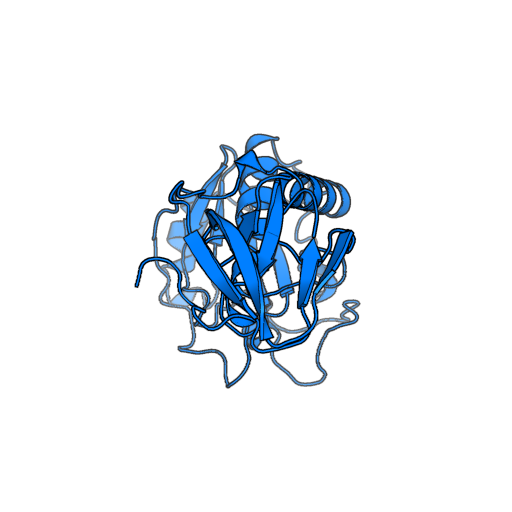.737 1.00 96.75 176 GLY A N 1
ATOM 1405 C CA . GLY A 1 176 ? -22.231 8.020 22.155 1.00 96.75 176 GLY A CA 1
ATOM 1406 C C . GLY A 1 176 ? -21.592 7.196 23.262 1.00 96.75 176 GLY A C 1
ATOM 1407 O O . GLY A 1 176 ? -20.600 7.591 23.875 1.00 96.75 176 GLY A O 1
ATOM 1408 N N . ILE A 1 177 ? -22.202 6.041 23.530 1.00 97.31 177 ILE A N 1
ATOM 1409 C CA . ILE A 1 177 ? -21.745 5.073 24.528 1.00 97.31 177 ILE A CA 1
ATOM 1410 C C . ILE A 1 177 ? -21.690 3.695 23.882 1.00 97.31 177 ILE A C 1
ATOM 1412 O O . ILE A 1 177 ? -22.608 3.314 23.154 1.00 97.31 177 ILE A O 1
ATOM 1416 N N . VAL A 1 178 ? -20.639 2.937 24.184 1.00 97.12 178 VAL A N 1
ATOM 1417 C CA . VAL A 1 178 ? -20.499 1.540 23.765 1.00 97.12 178 VAL A CA 1
ATOM 1418 C C . VAL A 1 178 ? -20.002 0.673 24.919 1.00 97.12 178 VAL A C 1
ATOM 1420 O O . VAL A 1 178 ? -19.265 1.145 25.789 1.00 97.12 178 VAL A O 1
ATOM 1423 N N . LYS A 1 179 ? -20.411 -0.598 24.963 1.00 97.56 179 LYS A N 1
ATOM 1424 C CA . LYS A 1 179 ? -19.905 -1.580 25.931 1.00 97.56 179 LYS A CA 1
ATOM 1425 C C . LYS A 1 179 ? -18.762 -2.415 25.348 1.00 97.56 179 LYS A C 1
ATOM 1427 O O . LYS A 1 179 ? -18.846 -2.892 24.216 1.00 97.56 179 LYS A O 1
ATOM 1432 N N . THR A 1 180 ? -17.709 -2.636 26.132 1.00 96.62 180 THR A N 1
ATOM 1433 C CA . THR A 1 180 ? -16.592 -3.518 25.759 1.00 96.62 180 THR A CA 1
ATOM 1434 C C . THR A 1 180 ? -17.013 -4.991 25.802 1.00 96.62 180 THR A C 1
ATOM 1436 O O . THR A 1 180 ? -17.685 -5.431 26.740 1.00 96.62 180 THR A O 1
ATOM 1439 N N . ARG A 1 181 ? -16.604 -5.778 24.800 1.00 96.81 181 ARG A N 1
ATOM 1440 C CA . ARG A 1 181 ? -16.820 -7.239 24.749 1.00 96.81 181 ARG A CA 1
ATOM 1441 C C . ARG A 1 181 ? -15.630 -8.028 25.285 1.00 96.81 181 ARG A C 1
ATOM 1443 O O . ARG A 1 181 ? -15.811 -9.127 25.801 1.00 96.81 181 ARG A O 1
ATOM 1450 N N . VAL A 1 182 ? -14.438 -7.450 25.188 1.00 94.81 182 VAL A N 1
ATOM 1451 C CA . VAL A 1 182 ? -13.166 -8.020 25.642 1.00 94.81 182 VAL A CA 1
ATOM 1452 C C . VAL A 1 182 ? -12.405 -7.002 26.489 1.00 94.81 182 VAL A C 1
ATOM 1454 O O . VAL A 1 182 ? -12.790 -5.831 26.549 1.00 94.81 182 VAL A O 1
ATOM 1457 N N . ASP A 1 183 ? -11.342 -7.449 27.155 1.00 95.38 183 ASP A N 1
ATOM 1458 C CA . ASP A 1 183 ? -10.354 -6.527 27.714 1.00 95.38 183 ASP A CA 1
ATOM 1459 C C . ASP A 1 183 ? -9.674 -5.793 26.542 1.00 95.38 183 ASP A C 1
ATOM 1461 O O . ASP A 1 183 ? -9.265 -6.420 25.564 1.00 95.38 183 ASP A O 1
ATOM 1465 N N . MET A 1 184 ? -9.615 -4.464 26.600 1.00 94.19 184 MET A N 1
ATOM 1466 C CA . MET A 1 184 ? -9.233 -3.616 25.468 1.00 94.19 184 MET A CA 1
ATOM 1467 C C . MET A 1 184 ? -8.264 -2.523 25.896 1.00 94.19 184 MET A C 1
ATOM 1469 O O . MET A 1 184 ? -8.440 -1.895 26.939 1.00 94.19 184 MET A O 1
ATOM 1473 N N . ASN A 1 185 ? -7.282 -2.247 25.044 1.00 95.44 185 ASN A N 1
ATOM 1474 C CA . ASN A 1 185 ? -6.355 -1.140 25.226 1.00 95.44 185 ASN A CA 1
ATOM 1475 C C . ASN A 1 185 ? -6.917 0.154 24.632 1.00 95.44 185 ASN A C 1
ATOM 1477 O O . ASN A 1 185 ? -7.368 0.176 23.487 1.00 95.44 185 ASN A O 1
ATOM 1481 N N . ILE A 1 186 ? -6.838 1.221 25.419 1.00 95.69 186 ILE A N 1
ATOM 1482 C CA . ILE A 1 186 ? -7.000 2.607 24.989 1.00 95.69 186 ILE A CA 1
ATOM 1483 C C . ILE A 1 186 ? -5.618 3.127 24.606 1.00 95.69 186 ILE A C 1
ATOM 1485 O O . ILE A 1 186 ? -4.646 2.905 25.336 1.00 95.69 186 ILE A O 1
ATOM 1489 N N . ARG A 1 187 ? -5.522 3.793 23.463 1.00 94.12 187 ARG A N 1
ATOM 1490 C CA . ARG A 1 187 ? -4.264 4.215 22.847 1.00 94.12 187 ARG A CA 1
ATOM 1491 C C . ARG A 1 187 ? -4.287 5.711 22.575 1.00 94.12 187 ARG A C 1
ATOM 1493 O O . ARG A 1 187 ? -5.303 6.225 22.128 1.00 94.12 187 ARG A O 1
ATOM 1500 N N . GLY A 1 188 ? -3.198 6.405 22.875 1.00 90.19 188 GLY A N 1
ATOM 1501 C CA . GLY A 1 188 ? -3.107 7.851 22.658 1.00 90.19 188 GLY A CA 1
ATOM 1502 C C . GLY A 1 188 ? -2.713 8.190 21.222 1.00 90.19 188 GLY A C 1
ATOM 1503 O O . GLY A 1 188 ? -2.256 7.314 20.496 1.00 90.19 188 GLY A O 1
ATOM 1504 N N . GLN A 1 189 ? -2.831 9.468 20.849 1.00 83.06 189 GLN A N 1
ATOM 1505 C CA . GLN A 1 189 ? -2.315 10.081 19.608 1.00 83.06 189 GLN A CA 1
ATOM 1506 C C . GLN A 1 189 ? -2.994 9.629 18.304 1.00 83.06 189 GLN A C 1
ATOM 1508 O O . GLN A 1 189 ? -3.495 10.475 17.563 1.00 83.06 189 GLN A O 1
ATOM 1513 N N . ALA A 1 190 ? -3.059 8.323 18.033 1.00 89.38 190 ALA A N 1
ATOM 1514 C CA . ALA A 1 190 ? -3.543 7.785 16.767 1.00 89.38 190 ALA A CA 1
ATOM 1515 C C . ALA A 1 190 ? -4.282 6.430 16.910 1.00 89.38 190 ALA A C 1
ATOM 1517 O O . ALA A 1 190 ? -3.982 5.634 17.804 1.00 89.38 190 ALA A O 1
ATOM 1518 N N . PRO A 1 191 ? -5.238 6.122 16.011 1.00 92.19 191 PRO A N 1
ATOM 1519 C CA . PRO A 1 191 ? -5.976 4.855 15.921 1.00 92.19 191 PRO A CA 1
ATOM 1520 C C . PRO A 1 191 ? -5.122 3.723 15.311 1.00 92.19 191 PRO A C 1
ATOM 1522 O O . PRO A 1 191 ? -5.456 3.137 14.278 1.00 92.19 191 PRO A O 1
ATOM 1525 N N . THR A 1 192 ? -3.991 3.420 15.941 1.00 88.62 192 THR A N 1
ATOM 1526 C CA . THR A 1 192 ? -3.042 2.378 15.520 1.00 88.62 192 THR A CA 1
ATOM 1527 C C . THR A 1 192 ? -2.578 1.554 16.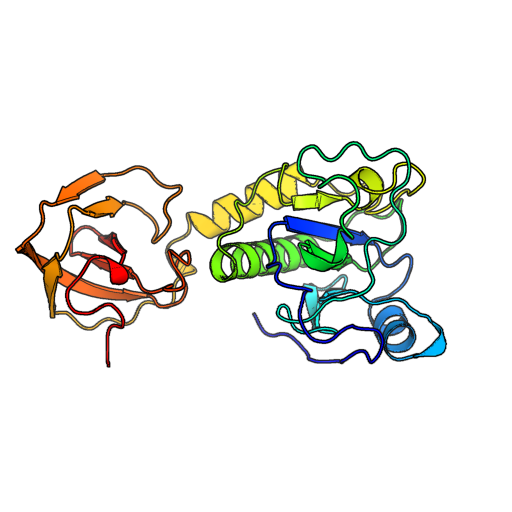715 1.00 88.62 192 THR A C 1
ATOM 1529 O O . THR A 1 192 ? -2.675 1.988 17.859 1.00 88.62 192 THR A O 1
ATOM 1532 N N . THR A 1 193 ? -2.073 0.340 16.488 1.00 86.88 193 THR A N 1
ATOM 1533 C CA . THR A 1 193 ? -1.505 -0.498 17.555 1.00 86.88 193 THR A CA 1
ATOM 1534 C C . THR A 1 193 ? -0.038 -0.205 17.859 1.00 86.88 193 THR A C 1
ATOM 1536 O O . THR A 1 193 ? 0.474 -0.743 18.842 1.00 86.88 193 THR A O 1
ATOM 1539 N N . THR A 1 194 ? 0.625 0.619 17.045 1.00 82.75 194 THR A N 1
ATOM 1540 C CA . THR A 1 194 ? 2.049 0.965 17.188 1.00 82.75 194 THR A CA 1
ATOM 1541 C C . THR A 1 194 ? 2.303 2.032 18.251 1.00 82.75 194 THR A C 1
ATOM 1543 O O . THR A 1 194 ? 3.378 2.061 18.841 1.00 82.75 194 THR A O 1
ATOM 1546 N N . VAL A 1 195 ? 1.307 2.868 18.556 1.00 85.56 195 VAL A N 1
ATOM 1547 C CA . VAL A 1 195 ? 1.398 3.876 19.622 1.00 85.56 195 VAL A CA 1
ATOM 1548 C C . VAL A 1 195 ? 1.180 3.254 21.012 1.00 85.56 195 VAL A C 1
ATOM 1550 O O . VAL A 1 195 ? 0.444 2.260 21.139 1.00 85.56 195 VAL A O 1
ATOM 1553 N N . PRO A 1 196 ? 1.781 3.822 22.077 1.00 88.75 196 PRO A N 1
ATOM 1554 C CA . PRO A 1 196 ? 1.681 3.287 23.432 1.00 88.75 196 PRO A CA 1
ATOM 1555 C C . PRO A 1 196 ? 0.245 3.132 23.947 1.00 88.75 196 PRO A C 1
ATOM 1557 O O . PRO A 1 196 ? -0.665 3.904 23.631 1.00 88.75 196 PRO A O 1
ATOM 1560 N N . VAL A 1 197 ? 0.050 2.123 24.797 1.00 93.88 19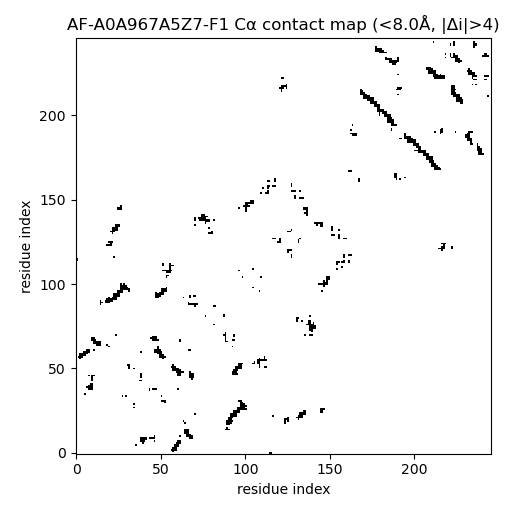7 VAL A N 1
ATOM 1561 C CA . VAL A 1 197 ? -1.202 1.931 25.535 1.00 93.88 197 VAL A CA 1
ATOM 1562 C C . VAL A 1 197 ? -1.260 2.937 26.679 1.00 93.88 197 VAL A C 1
ATOM 1564 O O . VAL A 1 197 ? -0.382 2.949 27.535 1.00 93.88 197 VAL A O 1
ATOM 1567 N N . VAL A 1 198 ? -2.319 3.744 26.716 1.00 95.56 198 VAL A N 1
ATOM 1568 C CA . VAL A 1 198 ? -2.579 4.709 27.796 1.00 95.56 198 VAL A CA 1
ATOM 1569 C C . VAL A 1 198 ? -3.192 4.005 29.005 1.00 95.56 198 VAL A C 1
ATOM 1571 O O . VAL A 1 198 ? -2.810 4.257 30.143 1.00 95.56 198 VAL A O 1
ATOM 1574 N N . ARG A 1 199 ? -4.158 3.107 28.768 1.00 95.56 199 ARG A N 1
ATOM 1575 C CA . ARG A 1 199 ? -4.804 2.288 29.808 1.00 95.56 199 ARG A CA 1
ATOM 1576 C C . ARG A 1 199 ? -5.494 1.066 29.213 1.00 95.56 199 ARG A C 1
ATOM 1578 O O . ARG A 1 199 ? -5.863 1.068 28.041 1.00 95.56 199 ARG A O 1
ATOM 1585 N N . THR A 1 200 ? -5.766 0.065 30.044 1.00 96.50 200 THR A N 1
ATOM 1586 C CA . THR A 1 200 ? -6.566 -1.111 29.671 1.00 96.50 200 THR A CA 1
ATOM 1587 C C . THR A 1 200 ? -7.923 -1.079 30.372 1.00 96.50 200 THR A C 1
ATOM 1589 O O . THR A 1 200 ? -8.014 -0.869 31.581 1.00 96.50 200 THR A O 1
ATOM 1592 N N . ILE A 1 201 ? -8.992 -1.314 29.614 1.00 96.06 201 ILE A N 1
ATOM 1593 C CA . ILE A 1 201 ? -10.373 -1.381 30.094 1.00 96.06 201 ILE A CA 1
ATOM 1594 C C . ILE A 1 201 ? -10.825 -2.836 30.103 1.00 96.06 201 ILE A C 1
ATOM 1596 O O . ILE A 1 201 ? -10.710 -3.535 29.101 1.00 96.06 201 ILE A O 1
ATOM 1600 N N . ARG A 1 202 ? -11.376 -3.288 31.232 1.00 97.19 202 ARG A N 1
ATOM 1601 C CA . ARG A 1 202 ? -11.914 -4.647 31.366 1.00 97.19 202 ARG A CA 1
ATOM 1602 C C . ARG A 1 202 ? -13.190 -4.845 30.546 1.00 97.19 202 ARG A C 1
ATOM 1604 O O . ARG A 1 202 ? -13.949 -3.898 30.316 1.00 97.19 202 ARG A O 1
ATOM 1611 N N . ARG A 1 203 ? -13.467 -6.092 30.170 1.00 96.62 203 ARG A N 1
ATOM 1612 C CA . ARG A 1 203 ? -14.712 -6.500 29.507 1.00 96.62 203 ARG A CA 1
ATOM 1613 C C . ARG A 1 203 ? -15.957 -6.031 30.270 1.00 96.62 203 ARG A C 1
ATOM 1615 O O . ARG A 1 203 ? -15.992 -6.012 31.502 1.00 96.62 203 ARG A O 1
ATOM 1622 N N . GLY A 1 204 ? -17.012 -5.703 29.533 1.00 96.81 204 GLY A N 1
ATOM 1623 C CA . GLY A 1 204 ? -18.317 -5.331 30.071 1.00 96.81 204 GLY A CA 1
ATOM 1624 C C . GLY A 1 204 ? -18.436 -3.894 30.588 1.00 96.81 204 GLY A C 1
ATOM 1625 O O . GLY A 1 204 ? -19.501 -3.535 31.097 1.00 96.81 204 GLY A O 1
ATOM 1626 N N . LYS A 1 205 ? -17.396 -3.064 30.457 1.00 97.62 205 LYS A N 1
ATOM 1627 C CA . LYS A 1 205 ? -17.431 -1.647 30.844 1.00 97.62 205 LYS A CA 1
ATOM 1628 C C . LYS A 1 205 ? -18.065 -0.802 29.741 1.00 97.62 205 LYS A C 1
ATOM 1630 O O . LYS A 1 205 ? -17.892 -1.088 28.560 1.00 97.62 205 LYS A O 1
ATOM 1635 N N . LYS A 1 206 ? -18.809 0.233 30.136 1.00 97.25 206 LYS A N 1
ATOM 1636 C CA . LYS A 1 206 ? -19.350 1.245 29.220 1.00 97.25 206 LYS A CA 1
ATOM 1637 C C . LYS A 1 206 ? -18.322 2.359 29.046 1.00 97.25 206 LYS A C 1
ATOM 1639 O O . LYS A 1 206 ? -17.785 2.837 30.042 1.00 97.25 206 LYS A O 1
ATOM 1644 N N . LEU A 1 207 ? -18.085 2.765 27.807 1.00 96.56 207 LEU A N 1
ATOM 1645 C CA . LEU A 1 207 ? -17.178 3.847 27.439 1.00 96.56 207 LEU A CA 1
ATOM 1646 C C . LEU A 1 207 ? -17.940 4.902 26.648 1.00 96.56 207 LEU A C 1
ATOM 1648 O O . LEU A 1 207 ? -18.741 4.561 25.777 1.00 96.56 207 LEU A O 1
ATOM 1652 N N . GLN A 1 208 ? -17.684 6.167 26.966 1.00 97.31 208 GLN A N 1
ATOM 1653 C CA . GLN A 1 208 ? -18.149 7.294 26.168 1.00 97.31 208 GLN A CA 1
ATOM 1654 C C . GLN A 1 208 ? -17.167 7.547 25.022 1.00 97.31 208 GLN A C 1
ATOM 1656 O O . GLN A 1 208 ? -15.960 7.379 25.191 1.00 97.31 208 GLN A O 1
ATOM 1661 N N . TYR A 1 209 ? -17.685 7.962 23.872 1.00 96.94 209 TYR A N 1
ATOM 1662 C CA . TYR A 1 209 ? -16.887 8.393 22.728 1.00 96.94 209 TYR A CA 1
ATOM 1663 C C . TYR A 1 209 ? -17.456 9.684 22.136 1.00 96.94 209 TYR A C 1
ATOM 1665 O O . TYR A 1 209 ? -18.647 9.958 22.272 1.00 96.94 209 TYR A O 1
ATOM 1673 N N . GLN A 1 210 ? -16.606 10.471 21.477 1.00 97.06 210 GLN A N 1
ATOM 1674 C CA . GLN A 1 210 ? -16.947 11.720 20.782 1.00 97.06 210 GLN A CA 1
ATOM 1675 C C . GLN A 1 210 ? -17.238 11.505 19.291 1.00 97.06 210 GLN A C 1
ATOM 1677 O O . GLN A 1 210 ? -17.914 12.309 18.646 1.00 97.06 210 GLN A O 1
ATOM 1682 N N . GLY A 1 211 ? -16.731 10.411 18.735 1.00 96.25 211 GLY A N 1
ATOM 1683 C CA . GLY A 1 211 ? -16.897 10.040 17.339 1.00 96.25 211 GLY A CA 1
ATOM 1684 C C . GLY A 1 211 ? -16.074 8.809 16.993 1.00 96.25 211 GLY A C 1
ATOM 1685 O O . GLY A 1 211 ? -15.613 8.092 17.887 1.00 96.25 211 GLY A O 1
ATOM 1686 N N . TRP A 1 212 ? -15.876 8.574 15.701 1.00 96.69 212 TRP A N 1
ATOM 1687 C CA . TRP A 1 212 ? -15.052 7.476 15.200 1.00 96.69 212 TRP A CA 1
ATOM 1688 C C . TRP A 1 212 ? -14.300 7.858 13.928 1.00 96.69 212 TRP A C 1
ATOM 1690 O O . TRP A 1 212 ? -14.648 8.819 13.251 1.00 96.69 212 TRP A O 1
ATOM 1700 N N . THR A 1 213 ? -13.287 7.070 13.602 1.00 94.94 213 THR A N 1
ATOM 1701 C CA . THR A 1 213 ? -12.625 7.018 12.298 1.00 94.94 213 THR A CA 1
ATOM 1702 C C . THR A 1 213 ? -12.837 5.636 11.682 1.00 94.94 213 THR A C 1
ATOM 1704 O O . THR A 1 213 ? -13.036 4.652 12.400 1.00 94.94 213 THR A O 1
ATOM 1707 N N . SER A 1 214 ? -12.816 5.574 10.354 1.00 93.81 214 SER A N 1
ATOM 1708 C CA . SER A 1 214 ? -12.959 4.360 9.547 1.00 93.81 214 SER A CA 1
ATOM 1709 C C . SER A 1 214 ? -11.725 4.064 8.688 1.00 93.81 214 SER A C 1
ATOM 1711 O O . SER A 1 214 ? -11.766 3.142 7.880 1.00 93.81 214 SER A O 1
ATOM 1713 N N . ASN A 1 215 ? -10.650 4.844 8.832 1.00 91.50 215 ASN A N 1
ATOM 1714 C CA . ASN A 1 215 ? -9.373 4.646 8.140 1.00 91.50 215 ASN A CA 1
ATOM 1715 C C . ASN A 1 215 ? -8.190 4.502 9.118 1.00 91.50 215 ASN A C 1
ATOM 1717 O O . ASN A 1 215 ? -7.059 4.867 8.787 1.00 91.50 215 ASN A O 1
ATOM 1721 N N . GLY A 1 216 ? -8.454 4.006 10.332 1.00 91.94 216 GLY A N 1
ATOM 1722 C CA . GLY A 1 216 ? -7.402 3.610 11.266 1.00 91.94 216 GLY A CA 1
ATOM 1723 C C . GLY A 1 216 ? -6.698 2.329 10.815 1.00 91.94 216 GLY A C 1
ATOM 1724 O O . GLY A 1 216 ? -7.012 1.758 9.769 1.00 91.94 216 GLY A O 1
ATOM 1725 N N . LEU A 1 217 ? -5.760 1.839 11.628 1.00 91.56 217 LEU A N 1
ATOM 1726 C CA . LEU A 1 217 ? -5.137 0.542 11.371 1.00 91.56 217 LEU A CA 1
ATOM 1727 C C . LEU A 1 217 ? -6.206 -0.559 11.366 1.00 91.56 217 LEU A C 1
ATOM 1729 O O . LEU A 1 217 ? -6.974 -0.687 12.327 1.00 91.56 217 LEU A O 1
ATOM 1733 N N . THR A 1 218 ? -6.228 -1.381 10.317 1.00 92.75 218 THR A N 1
ATOM 1734 C CA . THR A 1 218 ? -7.098 -2.556 10.269 1.00 92.75 218 THR A CA 1
ATOM 1735 C C . THR A 1 218 ? -6.604 -3.585 11.272 1.00 92.75 218 THR A C 1
ATOM 1737 O O . THR A 1 218 ? -5.457 -4.023 11.222 1.00 92.75 218 THR A O 1
ATOM 1740 N N . VAL A 1 219 ? -7.479 -4.002 12.180 1.00 91.06 219 VAL A N 1
ATOM 1741 C CA . VAL A 1 219 ? -7.235 -5.113 13.104 1.00 91.06 219 VAL A CA 1
ATOM 1742 C C . VAL A 1 219 ? -8.323 -6.143 12.850 1.00 91.06 219 VAL A C 1
ATOM 1744 O O . VAL A 1 219 ? -9.501 -5.799 12.858 1.00 91.06 219 VAL A O 1
ATOM 1747 N N . ASN A 1 220 ? -7.950 -7.396 12.570 1.00 89.25 220 ASN A N 1
ATOM 1748 C CA . ASN A 1 220 ? -8.890 -8.486 12.263 1.00 89.25 220 ASN A CA 1
ATOM 1749 C C . ASN A 1 220 ? -9.970 -8.102 11.226 1.00 89.25 220 ASN A C 1
ATOM 1751 O O . ASN A 1 220 ? -11.152 -8.386 11.416 1.00 89.25 220 ASN A O 1
ATOM 1755 N N . GLY A 1 221 ? -9.570 -7.408 10.154 1.00 89.19 221 GLY A N 1
ATOM 1756 C CA . GLY A 1 221 ? -10.472 -6.971 9.079 1.00 89.19 221 GLY A CA 1
ATOM 1757 C C . GLY A 1 221 ? -11.355 -5.760 9.409 1.00 89.19 221 GLY A C 1
ATOM 1758 O O . GLY A 1 221 ? -12.212 -5.406 8.608 1.00 89.19 221 GLY A O 1
ATOM 1759 N N . ASN A 1 222 ? -11.165 -5.113 10.561 1.00 92.69 222 ASN A N 1
ATOM 1760 C CA . ASN A 1 222 ? -11.936 -3.945 10.975 1.00 92.69 222 ASN A CA 1
ATOM 1761 C C . ASN A 1 222 ? -11.021 -2.727 11.193 1.00 92.69 222 ASN A C 1
ATOM 1763 O O . ASN A 1 222 ? -10.166 -2.743 12.081 1.00 92.69 222 ASN A O 1
ATOM 1767 N N . ALA A 1 223 ? -11.237 -1.675 10.402 1.00 95.06 223 ALA A N 1
ATOM 1768 C CA . ALA A 1 223 ? -10.482 -0.417 10.426 1.00 95.06 223 ALA A CA 1
ATOM 1769 C C . ALA A 1 223 ? -11.128 0.688 11.286 1.00 95.06 223 ALA A C 1
ATOM 1771 O O . ALA A 1 223 ? -10.670 1.833 11.280 1.00 95.06 223 ALA A O 1
ATOM 1772 N N . HIS A 1 224 ? -12.209 0.378 12.007 1.00 96.31 224 HIS A N 1
ATOM 1773 C CA . HIS A 1 224 ? -12.954 1.358 12.786 1.00 96.31 224 HIS A CA 1
ATOM 1774 C C . HIS A 1 224 ? -12.389 1.529 14.195 1.00 96.31 224 HIS A C 1
ATOM 1776 O O . HIS A 1 224 ? -12.170 0.563 14.934 1.00 96.31 224 HIS A O 1
ATOM 1782 N N . TRP A 1 225 ? -12.220 2.787 14.595 1.00 96.69 225 TRP A N 1
ATOM 1783 C CA . TRP A 1 225 ? -11.748 3.170 15.922 1.00 96.69 225 TRP A CA 1
ATOM 1784 C C . TRP A 1 225 ? -12.601 4.308 16.467 1.00 96.69 225 TRP A C 1
ATOM 1786 O O . TRP A 1 225 ? -12.870 5.284 15.772 1.00 96.69 225 TRP A O 1
ATOM 1796 N N . TYR A 1 226 ? -13.016 4.196 17.722 1.00 97.06 226 TYR A N 1
ATOM 1797 C CA . TYR A 1 226 ? -13.669 5.281 18.447 1.00 97.06 226 TYR A CA 1
ATOM 1798 C C . TYR A 1 226 ? -12.632 6.244 19.021 1.00 97.06 226 TYR A C 1
ATOM 1800 O O . TYR A 1 226 ? -11.515 5.820 19.311 1.00 97.06 226 TYR A O 1
ATOM 1808 N N . LYS A 1 227 ? -13.025 7.506 19.234 1.00 95.81 227 LYS A N 1
ATOM 1809 C CA . LYS A 1 227 ? -12.235 8.520 19.954 1.00 95.81 227 LYS A CA 1
ATOM 1810 C C . LYS A 1 227 ? -12.947 8.940 21.242 1.00 95.81 227 LYS A C 1
ATOM 1812 O O . LYS A 1 227 ? -14.139 9.252 21.178 1.00 95.81 227 LYS A O 1
ATOM 1817 N N . ASP A 1 228 ? -12.271 8.936 22.389 1.00 94.94 228 ASP A N 1
ATOM 1818 C CA . ASP A 1 228 ? -12.820 9.409 23.670 1.00 94.94 228 ASP A CA 1
ATOM 1819 C C . ASP A 1 228 ? -12.664 10.934 23.857 1.00 94.94 228 ASP A C 1
ATOM 1821 O O . ASP A 1 228 ? -12.304 11.650 22.924 1.00 94.94 228 ASP A O 1
ATOM 1825 N N . SER A 1 229 ? -13.052 11.459 25.027 1.00 93.81 229 SER A N 1
ATOM 1826 C CA . SER A 1 229 ? -12.961 12.895 25.349 1.00 93.81 229 SER A CA 1
ATOM 1827 C C . SER A 1 229 ? -11.537 13.393 25.568 1.00 93.81 229 SER A C 1
ATOM 1829 O O . SER A 1 229 ? -11.311 14.596 25.506 1.00 93.81 229 SER A O 1
ATOM 1831 N N . ASP A 1 230 ? -10.608 12.479 25.831 1.00 93.00 230 ASP A N 1
ATOM 1832 C CA . ASP A 1 230 ? -9.209 12.766 26.136 1.00 93.00 230 ASP A CA 1
ATOM 1833 C C . ASP A 1 230 ? -8.347 12.597 24.868 1.00 93.00 230 ASP A C 1
ATOM 1835 O O . ASP A 1 230 ? -7.139 12.386 24.943 1.00 93.00 230 ASP A O 1
ATOM 1839 N N . ASP A 1 231 ? -8.995 12.623 23.698 1.00 90.88 231 ASP A N 1
ATOM 1840 C CA . ASP A 1 231 ? -8.426 12.378 22.376 1.00 90.88 231 ASP A CA 1
ATOM 1841 C C . ASP A 1 231 ? -7.703 11.027 22.213 1.00 90.88 231 ASP A C 1
ATOM 1843 O O . ASP A 1 231 ? -6.886 10.851 21.304 1.00 90.88 231 ASP A O 1
ATOM 1847 N N . ASN A 1 232 ? -8.053 10.030 23.031 1.00 94.50 232 ASN A N 1
ATOM 1848 C CA . ASN A 1 232 ? -7.551 8.671 22.872 1.00 94.50 232 ASN A CA 1
ATOM 1849 C C . ASN A 1 232 ? -8.446 7.842 21.957 1.00 94.50 232 ASN A C 1
ATOM 1851 O O . ASN A 1 232 ? -9.650 8.064 21.848 1.00 94.50 232 ASN A O 1
ATOM 1855 N N . TYR A 1 233 ? -7.860 6.808 21.369 1.00 95.44 233 TYR A N 1
ATOM 1856 C CA . TYR A 1 233 ? -8.509 5.893 20.451 1.00 95.44 233 TYR A CA 1
ATOM 1857 C C . TYR A 1 233 ? -8.662 4.493 21.032 1.00 95.44 233 TYR A C 1
ATOM 1859 O O . TYR A 1 233 ? -7.824 4.001 21.793 1.00 95.44 233 TYR A O 1
ATOM 1867 N N . PHE A 1 234 ? -9.729 3.811 20.624 1.00 96.50 234 PHE A N 1
ATOM 1868 C CA . PHE A 1 234 ? -9.928 2.401 20.930 1.00 96.50 234 PHE A CA 1
ATOM 1869 C C . PHE A 1 234 ? -10.646 1.666 19.802 1.00 96.50 234 PHE A C 1
ATOM 1871 O O . PHE A 1 234 ? -11.571 2.187 19.178 1.00 96.50 234 PHE A O 1
ATOM 1878 N N . TRP A 1 235 ? -10.188 0.447 19.523 1.00 96.69 235 TRP A N 1
ATOM 1879 C CA . TRP A 1 235 ? -10.635 -0.320 18.365 1.00 96.69 235 TRP A CA 1
ATOM 1880 C C . TRP A 1 235 ? -12.095 -0.758 18.519 1.00 96.69 235 TRP A C 1
ATOM 1882 O O . TRP A 1 235 ? -12.465 -1.415 19.496 1.00 96.69 235 TRP A O 1
ATOM 1892 N N . ALA A 1 236 ? -12.934 -0.420 17.538 1.00 97.12 236 ALA A N 1
ATOM 1893 C CA . ALA A 1 236 ? -14.372 -0.657 17.609 1.00 97.12 236 ALA A CA 1
ATOM 1894 C C . ALA A 1 236 ? -14.713 -2.153 17.656 1.00 97.12 236 ALA A C 1
ATOM 1896 O O . ALA A 1 236 ? -15.674 -2.545 18.322 1.00 97.12 236 ALA A O 1
ATOM 1897 N N . GLY A 1 237 ? -13.899 -3.008 17.028 1.00 96.12 237 GLY A N 1
ATOM 1898 C CA . GLY A 1 237 ? -14.111 -4.458 17.010 1.00 96.12 237 GLY A CA 1
ATOM 1899 C C . GLY A 1 237 ? -14.063 -5.139 18.384 1.00 96.12 237 GLY A C 1
ATOM 1900 O O . GLY A 1 237 ? -14.618 -6.223 18.551 1.00 96.12 237 GLY A O 1
ATOM 1901 N N . ALA A 1 238 ? -13.486 -4.487 19.398 1.00 96.12 238 ALA A N 1
ATOM 1902 C CA . ALA A 1 238 ? -13.488 -4.964 20.782 1.00 96.12 238 ALA A CA 1
ATOM 1903 C C . ALA A 1 238 ? -14.763 -4.572 21.561 1.00 96.12 238 ALA A C 1
ATOM 1905 O O . ALA A 1 238 ? -14.865 -4.804 22.773 1.00 96.12 238 ALA A O 1
ATOM 1906 N N . THR A 1 239 ? -15.754 -3.993 20.885 1.00 96.88 239 THR A N 1
ATOM 1907 C CA . THR A 1 239 ? -16.984 -3.466 21.480 1.00 96.88 239 THR A CA 1
ATOM 1908 C C . THR A 1 239 ? -18.236 -4.166 20.940 1.00 96.88 239 THR A C 1
ATOM 1910 O O . THR A 1 239 ? -18.172 -4.983 20.022 1.00 96.88 239 THR A O 1
ATOM 1913 N N . GLU A 1 240 ? -19.401 -3.879 21.526 1.00 96.50 240 GLU A N 1
ATOM 1914 C CA . GLU A 1 240 ? -20.696 -4.373 21.030 1.00 96.50 240 GLU A CA 1
ATOM 1915 C C . GLU A 1 240 ? -21.142 -3.730 19.706 1.00 96.50 240 GLU A C 1
ATOM 1917 O O . GLU A 1 240 ? -22.101 -4.201 19.102 1.00 96.50 240 GLU A O 1
ATOM 1922 N N . ARG A 1 241 ? -20.437 -2.691 19.239 1.00 96.00 241 ARG A N 1
ATOM 1923 C CA . ARG A 1 241 ? -20.681 -2.009 17.962 1.00 96.00 241 ARG A CA 1
ATOM 1924 C C . ARG A 1 241 ? -19.382 -1.953 17.149 1.00 96.00 241 ARG A C 1
ATOM 1926 O O . ARG A 1 241 ? -18.687 -0.943 17.162 1.00 96.00 241 ARG A O 1
ATOM 1933 N N . PRO A 1 242 ? -19.023 -3.042 16.450 1.00 95.00 242 PRO A N 1
ATOM 1934 C CA . PRO A 1 242 ? -17.777 -3.110 15.692 1.00 95.00 242 PRO A CA 1
ATOM 1935 C C . PRO A 1 242 ? -17.752 -2.188 14.469 1.00 95.00 242 PRO A C 1
ATOM 1937 O O . PRO A 1 242 ? -16.666 -1.830 14.025 1.00 95.00 242 PRO A O 1
ATOM 1940 N N . ILE A 1 243 ? -18.912 -1.799 13.936 1.00 94.38 243 ILE A N 1
ATOM 1941 C CA . ILE A 1 243 ? -19.030 -0.888 12.794 1.00 94.38 243 ILE A CA 1
ATOM 1942 C C . ILE A 1 243 ? -19.857 0.321 13.246 1.00 94.38 243 ILE A C 1
ATOM 1944 O O . ILE A 1 243 ? -21.082 0.233 13.323 1.00 94.38 243 ILE A O 1
ATOM 1948 N N . PRO A 1 244 ? -19.215 1.433 13.636 1.00 92.12 244 PRO A N 1
ATOM 1949 C CA . PRO A 1 244 ? -19.924 2.620 14.092 1.00 92.12 244 PRO A CA 1
ATOM 1950 C C . PRO A 1 244 ? -20.787 3.231 12.980 1.00 92.12 244 PRO A C 1
ATOM 1952 O O . PRO A 1 244 ? -20.353 3.349 11.838 1.00 92.12 244 PRO A O 1
ATOM 1955 N N . GLY A 1 245 ? -21.991 3.683 13.334 1.00 83.62 245 GLY A N 1
ATOM 1956 C CA . GLY A 1 245 ? -22.892 4.372 12.403 1.00 83.62 245 GLY A CA 1
ATOM 1957 C C . GLY A 1 245 ? -23.810 3.460 11.585 1.00 83.62 245 GLY A C 1
ATOM 1958 O O . GLY A 1 245 ? -24.694 3.994 10.918 1.00 83.62 245 GLY A O 1
ATOM 1959 N N . LEU A 1 246 ? -23.640 2.138 11.690 1.00 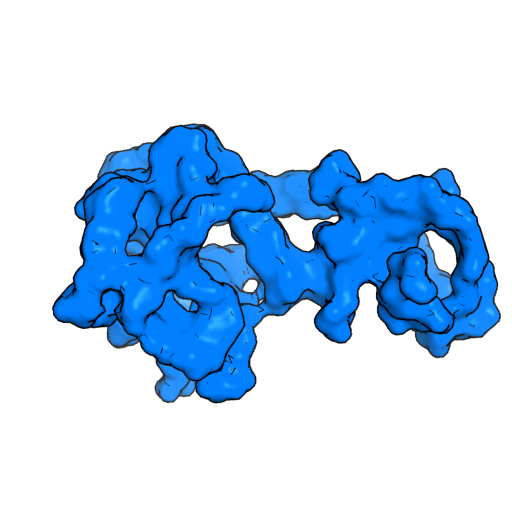79.25 246 LEU A N 1
ATOM 1960 C CA . LEU A 1 246 ? -24.584 1.121 11.219 1.00 79.25 246 LEU A CA 1
ATOM 1961 C C . LEU A 1 246 ? -25.396 0.531 12.379 1.00 79.25 246 LEU A C 1
ATOM 1963 O O . LEU A 1 246 ? -24.908 0.574 13.536 1.00 79.25 246 LEU A O 1
#

pLDDT: mean 95.15, std 4.47, range [71.38, 98.94]

Foldseek 3Di:
DDEAELAAPLWAQFQPPEAAQAEAAWEPQAAPVVLSVLRNDPVNNFDFQWEAGLQLHIYGHDDRRIFGHHLDAFAPAQQPPDDPPDDVSSHYGYYYYYDRQADARDPSRLLSLLVVVLLVCQQRVHDLDDNRYDYSCNRPVPDSTPHPNDDSVVSSVSNVVCQQAPVNFPWDFDKDKWFFQAWWFKFARHLEPVGDGPDIDGHGDMAIFRTWTQRARDDPNGRIWTAHPVRIITQLCRTPGNDPPD

Nearest PDB structures (foldseek):
  6rk4-assembly1_A  TM=7.377E-01  e=7.468E-04  Staphylococcus simulans
  1r77-assembly1_A  TM=7.385E-01  e=1.016E-03  Staphylococcus capitis
  4lxc-assembly5_C-2  TM=7.313E-01  e=1.469E-03  Staphylococcus simulans
  4lxc-assembly1_A  TM=7.336E-01  e=1.879E-03  Staphylococcus simulans
  7bng-assembly1_A  TM=7.298E-01  e=2.403E-03  Staphylococcus simulans

Solvent-accessible surface area (backbone atoms only — not comparable to full-atom values): 12878 Å² total; per-residue (Å²): 131,88,65,46,82,72,47,40,74,33,55,48,88,40,24,91,89,48,56,53,55,32,38,36,36,34,44,59,69,41,46,50,73,54,48,59,54,46,24,51,37,67,87,62,70,30,25,35,26,31,39,33,24,64,80,31,48,37,38,31,31,36,61,86,70,33,19,30,44,57,70,73,75,78,36,83,57,72,48,87,76,66,58,86,101,53,70,62,31,32,33,37,42,32,38,30,30,43,37,44,48,84,50,65,76,46,66,45,28,50,56,40,48,21,55,50,50,42,53,50,22,24,70,55,54,28,66,84,42,76,82,23,50,36,45,43,24,34,43,22,55,92,46,66,36,44,21,80,51,61,60,66,66,61,44,39,50,53,26,54,51,55,63,52,42,57,85,76,46,62,68,46,84,55,65,51,74,47,39,26,69,36,72,42,59,33,15,41,65,26,52,43,88,86,46,63,73,74,48,77,45,60,51,70,39,77,43,66,30,44,21,35,26,66,66,29,42,28,52,97,90,40,24,30,21,34,27,32,92,84,62,26,18,32,60,19,68,46,31,80,52,43,56,81,95,111

Sequence (246 aa):
MATQWIGSPNRDKGREGYKPEAIVIHIMEGTLKGTDAWFRNEESGVSAHYGIGKAGEIHQYVGESDTAWHAGRMVAPTWRLLKPDVNPNWYTIGLEHEGRANEPWPDAMYDASAKLIDEICRRWSIPCDRDHIIGHREIRSDKTCPGFKVDLDQLIDMVKEIQQDSATFNFVKKPGIVKTRVDMNIRGQAPTTTVPVVRTIRRGKKLQYQGWTSNGLTVNGNAHWYKDSDDNYFWAGATERPIPGL

Secondary structure (DSSP, 8-state):
---EE---S-EESS-TT----EEEEEE-SB-HHHHHHHHH-GGG----SEEE-TTS-EEE-S-TTSEE--S-S-BS---TTPPTTS-GGGGEEEEEESB-TTPPPPHHHHHHHHHHHHHHHHHHT---STTTEEEGGGTBTT--TT-SS--HHHHHHHHHHHHH-GGGS--EEEEEEEEBSS-EEEESSSSSSSSPEEEEE-TT-EEEEEEEESSS--BTTB--EEE-TTS-EEEGGGBS-SSTT-

Radius of gyration: 19.6 Å; Cα contacts (8 Å, |Δi|>4): 569; chains: 1; bounding box: 46×37×56 Å